Protein 3ASW (pdb70)

Structure (mmCIF, N/CA/C/O backbone):
data_3ASW
#
_entry.id   3ASW
#
_cell.length_a   85.598
_cell.length_b   85.598
_cell.length_c   84.795
_cell.angle_alpha   90.000
_cell.angle_beta   90.000
_cell.angle_gamma   90.000
#
_symmetry.space_group_name_H-M   'P 43'
#
loop_
_entity.id
_entity.type
_entity.pdbx_description
1 polymer 'Clumping factor B'
2 polymer 'Tail region derived peptide'
3 water water
#
loop_
_atom_site.group_PDB
_atom_site.id
_atom_site.type_symbol
_atom_site.label_atom_id
_atom_site.label_alt_id
_atom_site.label_comp_id
_atom_site.label_asym_id
_atom_site.label_entity_id
_atom_site.label_seq_id
_atom_site.pdbx_PDB_ins_code
_atom_site.Cartn_x
_atom_site.Cartn_y
_atom_site.Cartn_z
_atom_site.occupancy
_atom_site.B_iso_or_equiv
_atom_site.auth_seq_id
_atom_site.auth_comp_id
_atom_site.auth_asym_id
_atom_site.auth_atom_id
_atom_site.pdbx_PDB_model_num
ATOM 1 N N . GLY A 1 9 ? 41.059 -8.999 -6.884 1.00 51.65 212 GLY A N 1
ATOM 2 C CA . GLY A 1 9 ? 42.248 -8.275 -6.336 1.00 53.21 212 GLY A CA 1
ATOM 3 C C . GLY A 1 9 ? 42.046 -7.660 -4.949 1.00 53.22 212 GLY A C 1
ATOM 4 O O . GLY A 1 9 ? 40.968 -7.786 -4.372 1.00 54.22 212 GLY A O 1
ATOM 5 N N . THR A 1 10 ? 43.092 -7.015 -4.416 1.00 52.46 213 THR A N 1
ATOM 6 C CA . THR A 1 10 ? 43.079 -6.420 -3.069 1.00 50.96 213 THR A CA 1
ATOM 7 C C . THR A 1 10 ? 42.904 -4.882 -3.166 1.00 48.51 213 THR A C 1
ATOM 8 O O . THR A 1 10 ? 43.311 -4.241 -4.149 1.00 48.01 213 THR A O 1
ATOM 10 N N . ASN A 1 11 ? 42.296 -4.306 -2.137 1.00 47.15 214 ASN A N 1
ATOM 11 C CA . ASN A 1 11 ? 42.222 -2.860 -1.969 1.00 44.99 214 ASN A CA 1
ATOM 12 C C . ASN A 1 11 ? 43.620 -2.307 -1.664 1.00 44.01 214 ASN A C 1
ATOM 13 O O . ASN A 1 11 ? 44.200 -2.654 -0.662 1.00 43.86 214 ASN A O 1
ATOM 18 N N . VAL A 1 12 ? 44.142 -1.446 -2.533 1.00 42.19 215 VAL A N 1
ATOM 19 C CA . VAL A 1 12 ? 45.463 -0.945 -2.382 1.00 40.51 215 VAL A CA 1
ATOM 20 C C . VAL A 1 12 ? 45.503 0.547 -2.116 1.00 42.88 215 VAL A C 1
ATOM 21 O O . VAL A 1 12 ? 46.366 1.224 -2.632 1.00 42.90 215 VAL A O 1
ATOM 25 N N . ASN A 1 13 ? 44.600 1.054 -1.266 1.00 44.76 216 ASN A N 1
ATOM 26 C CA . ASN A 1 13 ? 44.591 2.470 -0.906 1.00 45.95 216 ASN A CA 1
ATOM 27 C C . ASN A 1 13 ? 45.864 2.977 -0.197 1.00 49.96 216 ASN A C 1
ATOM 28 O O . ASN A 1 13 ? 46.317 4.146 -0.380 1.00 49.52 216 ASN A O 1
ATOM 33 N N . ASP A 1 14 ? 46.449 2.100 0.624 1.00 54.07 217 ASP A N 1
ATOM 34 C CA . ASP A 1 14 ? 47.705 2.426 1.318 1.00 56.71 217 ASP A CA 1
ATOM 35 C C . ASP A 1 14 ? 48.890 2.496 0.322 1.00 55.79 217 ASP A C 1
ATOM 36 O O . ASP A 1 14 ? 49.940 2.996 0.667 1.00 57.77 217 ASP A O 1
ATOM 41 N N . LYS A 1 15 ? 48.722 2.003 -0.906 1.00 53.93 218 LYS A N 1
ATOM 42 C CA . LYS A 1 15 ? 49.799 2.044 -1.895 1.00 50.23 218 LYS A CA 1
ATOM 43 C C . LYS A 1 15 ? 49.617 3.099 -2.941 1.00 47.92 218 LYS A C 1
ATOM 44 O O . LYS A 1 15 ? 50.341 3.122 -3.915 1.00 49.09 218 LYS A O 1
ATOM 50 N N . VAL A 1 16 ? 48.630 3.965 -2.762 1.00 44.32 219 VAL A N 1
ATOM 51 C CA . VAL A 1 16 ? 48.315 4.961 -3.754 1.00 39.42 219 VAL A CA 1
ATOM 52 C C . VAL A 1 16 ? 48.228 6.322 -3.078 1.00 40.50 219 VAL A C 1
ATOM 53 O O . VAL A 1 16 ? 47.620 6.472 -2.013 1.00 40.41 219 VAL A O 1
ATOM 57 N N . THR A 1 17 ? 48.800 7.323 -3.730 1.00 41.00 220 THR A N 1
ATOM 58 C CA . THR A 1 17 ? 48.838 8.654 -3.172 1.00 42.25 220 THR A CA 1
ATOM 59 C C . THR A 1 17 ? 48.395 9.688 -4.182 1.00 42.97 220 THR A C 1
ATOM 60 O O . THR A 1 17 ? 48.932 9.766 -5.302 1.00 43.45 220 THR A O 1
ATOM 64 N N . ALA A 1 18 ? 47.433 10.502 -3.754 1.00 42.18 221 ALA A N 1
ATOM 65 C CA . ALA A 1 18 ? 46.863 11.506 -4.614 1.00 42.72 221 ALA A CA 1
ATOM 66 C C . ALA A 1 18 ? 47.471 12.864 -4.262 1.00 42.56 221 ALA A C 1
ATOM 67 O O . ALA A 1 18 ? 47.747 13.133 -3.092 1.00 43.69 221 ALA A O 1
ATOM 69 N N . SER A 1 19 ? 47.677 13.703 -5.280 1.00 41.50 222 SER A N 1
ATOM 70 C CA . SER A 1 19 ? 48.294 15.015 -5.108 1.00 41.62 222 SER A CA 1
ATOM 71 C C . SER A 1 19 ? 47.807 15.983 -6.180 1.00 41.22 222 SER A C 1
ATOM 72 O O . SER A 1 19 ? 47.108 15.580 -7.083 1.00 42.11 222 SER A O 1
ATOM 75 N N . ASN A 1 20 ? 48.250 17.231 -6.116 1.00 43.07 223 ASN A N 1
ATOM 76 C CA . ASN A 1 20 ? 47.728 18.316 -6.947 1.00 45.26 223 ASN A CA 1
ATOM 77 C C . ASN A 1 20 ? 46.166 18.246 -7.027 1.00 45.90 223 ASN A C 1
ATOM 78 O O . ASN A 1 20 ? 45.572 18.332 -8.115 1.00 45.44 223 ASN A O 1
ATOM 80 N N . PHE A 1 21 ? 45.520 18.105 -5.860 1.00 44.59 224 PHE A N 1
ATOM 81 C CA . PHE A 1 21 ? 44.069 18.047 -5.801 1.00 45.76 224 PHE A CA 1
ATOM 82 C C . PHE A 1 21 ? 43.429 19.417 -6.058 1.00 47.08 224 PHE A C 1
ATOM 83 O O . PHE A 1 21 ? 43.742 20.366 -5.360 1.00 48.74 224 PHE A O 1
ATOM 91 N N . LYS A 1 22 ? 42.515 19.522 -7.026 1.00 46.71 225 LYS A N 1
ATOM 92 C CA . LYS A 1 22 ? 41.910 20.816 -7.372 1.00 46.66 225 LYS A CA 1
ATOM 93 C C . LYS A 1 22 ? 40.362 20.732 -7.590 1.00 46.87 225 LYS A C 1
ATOM 94 O O . LYS A 1 22 ? 39.840 19.796 -8.191 1.00 45.79 225 LYS A O 1
ATOM 96 N N . LEU A 1 23 ? 39.626 21.675 -7.013 1.00 48.31 226 LEU A N 1
ATOM 97 C CA . LEU A 1 23 ? 38.196 21.825 -7.281 1.00 49.20 226 LEU A CA 1
ATOM 98 C C . LEU A 1 23 ? 37.987 23.021 -8.202 1.00 49.52 226 LEU A C 1
ATOM 99 O O . LEU A 1 23 ? 38.242 24.140 -7.808 1.00 49.46 226 LEU A O 1
ATOM 104 N N . GLU A 1 24 ? 37.512 22.790 -9.420 1.00 51.78 227 GLU A N 1
ATOM 105 C CA . GLU A 1 24 ? 37.232 23.883 -10.326 1.00 54.24 227 GLU A CA 1
ATOM 106 C C . GLU A 1 24 ? 36.536 25.074 -9.637 1.00 54.24 227 GLU A C 1
ATOM 107 O O . GLU A 1 24 ? 37.080 26.186 -9.660 1.00 55.35 227 GLU A O 1
ATOM 113 N N . LYS A 1 25 ? 35.359 24.878 -9.032 1.00 51.25 228 LYS A N 1
ATOM 114 C CA . LYS A 1 25 ? 34.690 26.005 -8.385 1.00 47.95 228 LYS A CA 1
ATOM 115 C C . LYS A 1 25 ? 34.009 25.636 -7.088 1.00 47.04 228 LYS A C 1
ATOM 116 O O . LYS A 1 25 ? 33.514 24.517 -6.949 1.00 47.46 228 LYS A O 1
ATOM 122 N N . THR A 1 26 ? 33.990 26.567 -6.133 1.00 45.09 229 THR A N 1
ATOM 123 C CA . THR A 1 26 ? 33.503 26.246 -4.800 1.00 43.21 229 THR A CA 1
ATOM 124 C C . THR A 1 26 ? 32.052 26.758 -4.557 1.00 42.27 229 THR A C 1
ATOM 125 O O . THR A 1 26 ? 31.396 26.390 -3.579 1.00 42.15 229 THR A O 1
ATOM 127 N N . THR A 1 27 ? 31.529 27.567 -5.478 1.00 42.70 230 THR A N 1
ATOM 128 C CA . THR A 1 27 ? 30.171 28.143 -5.357 1.00 44.00 230 THR A CA 1
ATOM 129 C C . THR A 1 27 ? 29.386 28.051 -6.671 1.00 43.68 230 THR A C 1
ATOM 130 O O . THR A 1 27 ? 29.920 28.406 -7.728 1.00 44.01 230 THR A O 1
ATOM 134 N N . PHE A 1 28 ? 28.132 27.574 -6.620 1.00 42.54 231 PHE A N 1
ATOM 135 C CA . PHE A 1 28 ? 27.304 27.436 -7.859 1.00 39.86 231 PHE A CA 1
ATOM 136 C C . PHE A 1 28 ? 25.814 27.207 -7.593 1.00 37.95 231 PHE A C 1
ATOM 137 O O . PHE A 1 28 ? 25.411 26.921 -6.474 1.00 37.91 231 PHE A O 1
ATOM 145 N N . ASP A 1 29 ? 25.006 27.348 -8.635 1.00 36.13 232 ASP A N 1
ATOM 146 C CA . ASP A 1 29 ? 23.564 27.223 -8.542 1.00 33.06 232 ASP A CA 1
ATOM 147 C C . ASP A 1 29 ? 23.195 25.914 -9.202 1.00 31.00 232 ASP A C 1
ATOM 148 O O . ASP A 1 29 ? 23.126 25.819 -10.417 1.00 30.31 232 ASP A O 1
ATOM 153 N N . PRO A 1 30 ? 22.947 24.880 -8.417 1.00 30.96 233 PRO A N 1
ATOM 154 C CA . PRO A 1 30 ? 22.575 23.607 -9.060 1.00 31.28 233 PRO A CA 1
ATOM 155 C C . PRO A 1 30 ? 21.205 23.629 -9.760 1.00 32.29 233 PRO A C 1
ATOM 156 O O . PRO A 1 30 ? 20.920 22.740 -10.560 1.00 34.28 233 PRO A O 1
ATOM 160 N N . ASN A 1 31 ? 20.371 24.624 -9.492 1.00 30.56 234 ASN A N 1
ATOM 161 C CA . ASN A 1 31 ? 19.166 24.773 -10.260 1.00 31.66 234 ASN A CA 1
ATOM 162 C C . ASN A 1 31 ? 19.373 25.542 -11.583 1.00 34.06 234 ASN A C 1
ATOM 163 O O . ASN A 1 31 ? 18.408 25.789 -12.328 1.00 34.54 234 ASN A O 1
ATOM 168 N N . GLN A 1 32 ? 20.620 25.903 -11.896 1.00 35.63 235 GLN A N 1
ATOM 169 C CA . GLN A 1 32 ? 20.932 26.521 -13.207 1.00 37.27 235 GLN A CA 1
ATOM 170 C C . GLN A 1 32 ? 22.074 25.752 -13.883 1.00 37.79 235 GLN A C 1
ATOM 171 O O . GLN A 1 32 ? 22.913 26.322 -14.590 1.00 40.06 235 GLN A O 1
ATOM 177 N N . SER A 1 33 ? 22.084 24.447 -13.653 1.00 37.26 236 SER A N 1
ATOM 178 C CA . SER A 1 33 ? 23.108 23.534 -14.157 1.00 36.83 236 SER A CA 1
ATOM 179 C C . SER A 1 33 ? 24.461 23.849 -13.613 1.00 35.44 236 SER A C 1
ATOM 180 O O . SER A 1 33 ? 25.432 23.531 -14.236 1.00 38.73 236 SER A O 1
ATOM 183 N N . GLY A 1 34 ? 24.541 24.480 -12.457 1.00 36.53 237 GLY A N 1
ATOM 184 C CA . GLY A 1 34 ? 25.850 24.648 -11.797 1.00 35.87 237 GLY A CA 1
ATOM 185 C C . GLY A 1 34 ? 26.447 23.324 -11.342 1.00 36.19 237 GLY A C 1
ATOM 186 O O . GLY A 1 34 ? 25.803 22.527 -10.670 1.00 38.39 237 GLY A O 1
ATOM 187 N N . ASN A 1 35 ? 27.697 23.084 -11.682 1.00 37.03 238 ASN A N 1
ATOM 188 C CA . ASN A 1 35 ? 28.405 21.958 -11.106 1.00 39.68 238 ASN A CA 1
ATOM 189 C C . ASN A 1 35 ? 29.869 22.323 -10.942 1.00 39.55 238 ASN A C 1
ATOM 190 O O . ASN A 1 35 ? 30.267 23.428 -11.270 1.00 39.58 238 ASN A O 1
ATOM 195 N N . THR A 1 36 ? 30.670 21.380 -10.466 1.00 39.40 239 THR A N 1
ATOM 196 C CA . THR A 1 36 ? 32.089 21.615 -10.282 1.00 38.49 239 THR A CA 1
ATOM 197 C C . THR A 1 36 ? 32.854 20.397 -10.801 1.00 38.87 239 THR A C 1
ATOM 198 O O . THR A 1 36 ? 32.248 19.552 -11.455 1.00 40.43 239 THR A O 1
ATOM 202 N N . PHE A 1 37 ? 34.164 20.305 -10.554 1.00 38.02 240 PHE A N 1
ATOM 203 C CA . PHE A 1 37 ? 34.984 19.187 -11.034 1.00 37.52 240 PHE A CA 1
ATOM 204 C C . PHE A 1 37 ? 36.028 18.923 -10.002 1.00 37.23 240 PHE A C 1
ATOM 205 O O . PHE A 1 37 ? 36.373 19.840 -9.249 1.00 38.73 240 PHE A O 1
ATOM 213 N N . MET A 1 38 ? 36.554 17.705 -9.951 1.00 33.39 241 MET A N 1
ATOM 214 C CA . MET A 1 38 ? 37.722 17.457 -9.139 1.00 35.04 241 MET A CA 1
ATOM 215 C C . MET A 1 38 ? 38.779 16.847 -10.031 1.00 35.90 241 MET A C 1
ATOM 216 O O . MET A 1 38 ? 38.468 16.035 -10.886 1.00 36.50 241 MET A O 1
ATOM 221 N N . ALA A 1 39 ? 40.032 17.254 -9.840 1.00 37.52 242 ALA A N 1
ATOM 222 C CA . ALA A 1 39 ? 41.159 16.739 -10.631 1.00 36.88 242 ALA A CA 1
ATOM 223 C C . ALA A 1 39 ? 42.236 16.401 -9.632 1.00 35.99 242 ALA A C 1
ATOM 224 O O . ALA A 1 39 ? 42.349 17.075 -8.607 1.00 35.65 242 ALA A O 1
ATOM 226 N N . ALA A 1 40 ? 42.958 15.311 -9.875 1.00 34.77 243 ALA A N 1
ATOM 227 C CA . ALA A 1 40 ? 44.119 14.989 -9.038 1.00 36.14 243 ALA A CA 1
ATOM 228 C C . ALA A 1 40 ? 45.101 14.107 -9.805 1.00 36.56 243 ALA A C 1
ATOM 229 O O . ALA A 1 40 ? 44.761 13.575 -10.862 1.00 39.64 243 ALA A O 1
ATOM 231 N N . ASN A 1 41 ? 46.330 14.015 -9.321 1.00 36.85 244 ASN A N 1
ATOM 232 C CA . ASN A 1 41 ? 47.273 13.050 -9.856 1.00 38.40 244 ASN A CA 1
ATOM 233 C C . ASN A 1 41 ? 47.366 11.970 -8.793 1.00 38.61 244 ASN A C 1
ATOM 234 O O . ASN A 1 41 ? 47.091 12.257 -7.603 1.00 39.29 244 ASN A O 1
ATOM 239 N N . PHE A 1 42 ? 47.724 10.752 -9.193 1.00 33.97 245 PHE A N 1
ATOM 240 C CA . PHE A 1 42 ? 48.049 9.742 -8.223 1.00 35.47 245 PHE A CA 1
ATOM 241 C C . PHE A 1 42 ? 49.314 8.982 -8.640 1.00 37.70 245 PHE A C 1
ATOM 242 O O . PHE A 1 42 ? 49.623 8.890 -9.821 1.00 38.72 245 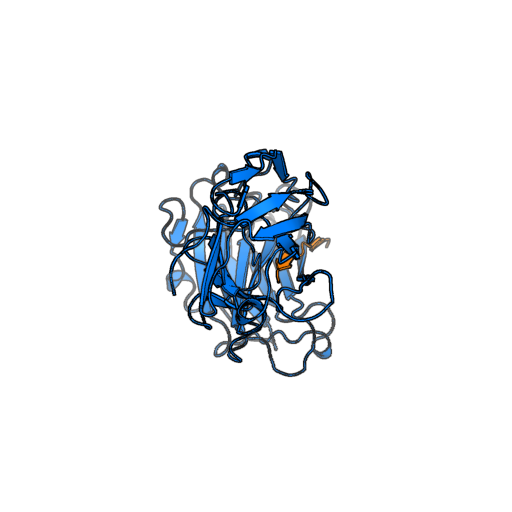PHE A O 1
ATOM 250 N N . THR A 1 43 ? 50.031 8.423 -7.675 1.00 40.11 246 THR A N 1
ATOM 251 C CA . THR A 1 43 ? 51.159 7.577 -7.990 1.00 45.21 246 THR A CA 1
ATOM 252 C C . THR A 1 43 ? 51.046 6.334 -7.118 1.00 45.75 246 THR A C 1
ATOM 253 O O . THR A 1 43 ? 50.618 6.426 -5.980 1.00 44.38 246 THR A O 1
ATOM 257 N N . VAL A 1 44 ? 51.407 5.185 -7.680 1.00 48.61 247 VAL A N 1
ATOM 258 C CA . VAL A 1 44 ? 51.474 3.928 -6.950 1.00 52.21 247 VAL A CA 1
ATOM 259 C C . VAL A 1 44 ? 52.857 3.824 -6.310 1.00 54.42 247 VAL A C 1
ATOM 260 O O . VAL A 1 44 ? 53.871 3.755 -7.014 1.00 54.52 247 VAL A O 1
ATOM 264 N N . THR A 1 45 ? 52.880 3.866 -4.979 1.00 57.72 248 THR A N 1
ATOM 265 C CA . THR A 1 45 ? 54.098 3.835 -4.192 1.00 61.06 248 THR A CA 1
ATOM 266 C C . THR A 1 45 ? 54.764 2.461 -4.338 1.00 64.99 248 THR A C 1
ATOM 267 O O . THR A 1 45 ? 55.984 2.366 -4.572 1.00 65.47 248 THR A O 1
ATOM 271 N N . ASP A 1 46 ? 53.961 1.405 -4.185 1.00 67.45 249 A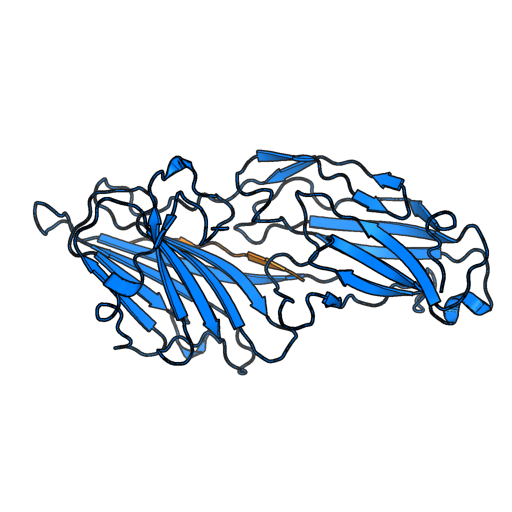SP A N 1
ATOM 272 C CA . ASP A 1 46 ? 54.465 0.045 -4.286 1.00 70.71 249 ASP A CA 1
ATOM 273 C C . ASP A 1 46 ? 54.073 -0.590 -5.602 1.00 71.15 249 ASP A C 1
ATOM 274 O O . ASP A 1 46 ? 53.432 0.064 -6.428 1.00 73.73 249 ASP A O 1
ATOM 279 N N . LYS A 1 47 ? 54.478 -1.844 -5.820 1.00 69.21 250 LYS A N 1
ATOM 280 C CA . LYS A 1 47 ? 54.001 -2.578 -6.977 1.00 65.00 250 LYS A CA 1
ATOM 281 C C . LYS A 1 47 ? 52.636 -3.158 -6.597 1.00 62.16 250 LYS A C 1
ATOM 282 O O . LYS A 1 47 ? 52.392 -3.552 -5.430 1.00 61.98 250 LYS A O 1
ATOM 284 N N . VAL A 1 48 ? 51.729 -3.145 -7.568 1.00 55.99 251 VAL A N 1
ATOM 285 C CA . VAL A 1 48 ? 50.395 -3.681 -7.355 1.00 50.50 251 VAL A CA 1
ATOM 286 C C . VAL A 1 48 ? 50.079 -4.575 -8.542 1.00 50.20 251 VAL A C 1
ATOM 287 O O . VAL A 1 48 ? 50.790 -4.549 -9.556 1.00 50.82 251 VAL A O 1
ATOM 291 N N . LYS A 1 49 ? 49.042 -5.389 -8.432 1.00 47.42 252 LYS A N 1
ATOM 292 C CA . LYS A 1 49 ? 48.701 -6.250 -9.561 1.00 46.92 252 LYS A CA 1
ATOM 293 C C . LYS A 1 49 ? 47.415 -5.816 -10.274 1.00 44.95 252 LYS A C 1
ATOM 294 O O . LYS A 1 49 ? 46.662 -4.974 -9.800 1.00 43.74 252 LYS A O 1
ATOM 296 N N . SER A 1 50 ? 47.215 -6.370 -11.456 1.00 44.00 253 SER A N 1
ATOM 297 C CA . SER A 1 50 ? 46.008 -6.204 -12.213 1.00 42.70 253 SER A CA 1
ATOM 298 C C . SER A 1 50 ? 44.860 -6.723 -11.368 1.00 42.71 253 SER A C 1
ATOM 299 O O . SER A 1 50 ? 44.956 -7.801 -10.778 1.00 43.40 253 SER A O 1
ATOM 302 N N . GLY A 1 51 ? 43.777 -5.969 -11.292 1.00 41.00 254 GLY A N 1
ATOM 303 C CA . GLY A 1 51 ? 42.674 -6.371 -10.463 1.00 39.34 254 GLY A CA 1
ATOM 304 C C . GLY A 1 51 ? 42.655 -5.653 -9.126 1.00 40.33 254 GLY A C 1
ATOM 305 O O . GLY A 1 51 ? 41.588 -5.542 -8.494 1.00 39.44 254 GLY A O 1
ATOM 306 N N . ASP A 1 52 ? 43.813 -5.189 -8.659 1.00 37.67 255 ASP A N 1
ATOM 307 C CA . ASP A 1 52 ? 43.843 -4.432 -7.428 1.00 39.75 255 ASP A CA 1
ATOM 308 C C . ASP A 1 52 ? 43.114 -3.094 -7.672 1.00 40.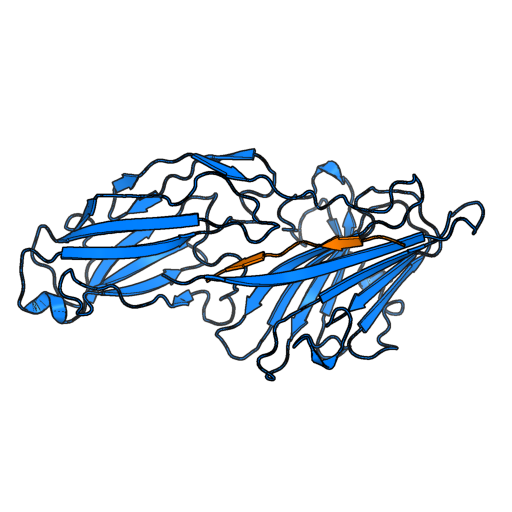89 255 ASP A C 1
ATOM 309 O O . ASP A 1 52 ? 42.935 -2.695 -8.832 1.00 41.50 255 ASP A O 1
ATOM 314 N N . TYR A 1 53 ? 42.730 -2.376 -6.617 1.00 39.95 256 TYR A N 1
ATOM 315 C CA . TYR A 1 53 ? 41.908 -1.195 -6.827 1.00 39.77 256 TYR A CA 1
ATOM 316 C C . TYR A 1 53 ? 42.046 -0.204 -5.694 1.00 38.86 256 TYR A C 1
ATOM 317 O O . TYR A 1 53 ? 42.397 -0.581 -4.584 1.00 39.72 256 TYR A O 1
ATOM 326 N N . PHE A 1 54 ? 41.790 1.067 -5.985 1.00 36.58 257 PHE A N 1
ATOM 327 C CA . PHE A 1 54 ? 41.717 2.096 -4.962 1.00 35.08 257 PHE A CA 1
ATOM 328 C C . PHE A 1 54 ? 40.412 2.895 -5.141 1.00 34.65 257 PHE A C 1
ATOM 329 O O . PHE A 1 54 ? 39.751 2.789 -6.183 1.00 36.86 257 PHE A O 1
ATOM 337 N N . THR A 1 55 ? 40.052 3.721 -4.167 1.00 33.82 258 THR A N 1
ATOM 338 C CA . THR A 1 55 ? 38.743 4.335 -4.166 1.00 30.90 258 THR A CA 1
ATOM 339 C C . THR A 1 55 ? 38.775 5.798 -3.866 1.00 33.40 258 THR A C 1
ATOM 340 O O . THR A 1 55 ? 39.775 6.333 -3.399 1.00 33.44 258 THR A O 1
ATOM 344 N N . ALA A 1 56 ? 37.650 6.451 -4.145 1.00 34.62 259 ALA A N 1
ATOM 345 C CA . ALA A 1 56 ? 37.444 7.815 -3.735 1.00 33.93 259 ALA A CA 1
ATOM 346 C C . ALA A 1 56 ? 36.007 7.876 -3.208 1.00 35.64 259 ALA A C 1
ATOM 347 O O . ALA A 1 56 ? 35.084 7.349 -3.846 1.00 38.99 259 ALA A O 1
ATOM 349 N N . LYS A 1 57 ? 35.826 8.529 -2.066 1.00 35.02 260 LYS A N 1
ATOM 350 C CA . LYS A 1 57 ? 34.533 8.710 -1.417 1.00 34.63 260 LYS A CA 1
ATOM 351 C C . LYS A 1 57 ? 34.058 10.179 -1.377 1.00 33.03 260 LYS A C 1
ATOM 352 O O . LYS A 1 57 ? 34.725 11.037 -0.788 1.00 31.72 260 LYS A O 1
ATOM 358 N N . LEU A 1 58 ? 32.903 10.468 -1.979 1.00 31.91 261 LEU A N 1
ATOM 359 C CA . LEU A 1 58 ? 32.330 11.825 -1.918 1.00 30.39 261 LEU A CA 1
ATOM 360 C C . LEU A 1 58 ? 31.650 12.054 -0.571 1.00 30.52 261 LEU A C 1
ATOM 361 O O . LEU A 1 58 ? 31.215 11.093 0.077 1.00 31.57 261 LEU A O 1
ATOM 366 N N . PRO A 1 59 ? 31.582 13.300 -0.105 1.00 31.11 262 PRO A N 1
ATOM 367 C CA . PRO A 1 59 ? 30.858 13.528 1.140 1.00 31.94 262 PRO A CA 1
ATOM 368 C C . PRO A 1 59 ? 29.369 13.705 0.899 1.00 34.70 262 PRO A C 1
ATOM 369 O O . PRO A 1 59 ? 28.892 13.775 -0.251 1.00 34.67 262 PRO A O 1
ATOM 373 N N . ASP A 1 60 ? 28.643 13.851 1.993 1.00 38.03 263 ASP A N 1
ATOM 374 C CA . ASP A 1 60 ? 27.188 13.990 1.966 1.00 39.08 263 ASP A CA 1
ATOM 375 C C . ASP A 1 60 ? 26.665 15.048 1.003 1.00 37.02 263 ASP A C 1
ATOM 376 O O . ASP A 1 60 ? 25.662 14.840 0.332 1.00 34.04 263 ASP A O 1
ATOM 381 N N . SER A 1 61 ? 27.371 16.160 0.932 1.00 34.12 264 SER A N 1
ATOM 382 C CA . SER A 1 61 ? 26.954 17.241 0.091 1.00 33.94 264 SER A CA 1
ATOM 383 C C . SER A 1 61 ? 27.117 17.017 -1.417 1.00 32.82 264 SER A C 1
ATOM 384 O O . SER A 1 61 ? 26.572 17.800 -2.177 1.00 34.22 264 SER A O 1
ATOM 387 N N . LEU A 1 62 ? 27.837 15.982 -1.859 1.00 30.61 265 LEU A N 1
ATOM 388 C CA . LEU A 1 62 ? 28.142 15.818 -3.309 1.00 30.32 265 LEU A CA 1
ATOM 389 C C . LEU A 1 62 ? 27.729 14.479 -3.945 1.00 30.98 265 LEU A C 1
ATOM 390 O O . LEU A 1 62 ? 27.652 13.461 -3.255 1.00 32.31 265 LEU A O 1
ATOM 395 N N . THR A 1 63 ? 27.512 14.465 -5.264 1.00 29.96 266 THR A N 1
ATOM 396 C CA . THR A 1 63 ? 27.298 13.219 -5.995 1.00 29.39 266 THR A CA 1
ATOM 397 C C . THR A 1 63 ? 28.136 13.238 -7.272 1.00 31.11 266 THR A C 1
ATOM 398 O O . THR A 1 63 ? 28.393 14.306 -7.854 1.00 31.10 266 THR A O 1
ATOM 402 N N . GLY A 1 64 ? 28.543 12.068 -7.748 1.00 31.12 267 GLY A N 1
ATOM 403 C CA . GLY A 1 64 ? 29.248 12.002 -9.037 1.00 28.21 267 GLY A CA 1
ATOM 404 C C . GLY A 1 64 ? 28.351 11.878 -10.264 1.00 28.34 267 GLY A C 1
ATOM 405 O O . GLY A 1 64 ? 28.841 11.859 -11.400 1.00 27.95 267 GLY A O 1
ATOM 406 N N . ASN A 1 65 ? 27.036 11.785 -10.048 1.00 27.75 268 ASN A N 1
ATOM 407 C CA . ASN A 1 65 ? 26.082 11.601 -11.141 1.00 25.99 268 ASN A CA 1
ATOM 408 C C . ASN A 1 65 ? 25.085 12.743 -11.346 1.00 26.32 268 ASN A C 1
ATOM 409 O O . ASN A 1 65 ? 24.553 12.921 -12.444 1.00 27.38 268 ASN A O 1
ATOM 414 N N . GLY A 1 66 ? 24.833 13.532 -10.302 1.00 27.37 269 GLY A N 1
ATOM 415 C CA . GLY A 1 66 ? 23.893 14.638 -10.431 1.00 27.01 269 GLY A CA 1
ATOM 416 C C . GLY A 1 66 ? 22.515 14.144 -10.857 1.00 28.38 269 GLY A C 1
ATOM 417 O O . GLY A 1 66 ? 21.954 13.179 -10.265 1.00 27.15 269 GLY A O 1
ATOM 418 N N . ASP A 1 67 ? 21.977 14.771 -11.901 1.00 25.80 270 ASP A N 1
ATOM 419 C CA . ASP A 1 67 ? 20.625 14.476 -12.333 1.00 25.93 270 ASP A CA 1
ATOM 420 C C . ASP A 1 67 ? 20.542 13.357 -13.381 1.00 26.62 270 ASP A C 1
ATOM 421 O O . ASP A 1 67 ? 19.568 13.245 -14.128 1.00 28.39 270 ASP A O 1
ATOM 426 N N . VAL A 1 68 ? 21.588 12.555 -13.477 1.00 26.16 271 VAL A N 1
ATOM 427 C CA . VAL A 1 68 ? 21.560 11.409 -14.337 1.00 24.08 271 VAL A CA 1
ATOM 428 C C . VAL A 1 68 ? 21.381 10.259 -13.385 1.00 25.65 271 VAL A C 1
ATOM 429 O O . VAL A 1 68 ? 22.092 10.144 -12.359 1.00 23.54 271 VAL A O 1
ATOM 433 N N . ASP A 1 69 ? 20.410 9.420 -13.726 1.00 27.26 272 ASP A N 1
ATOM 434 C CA . ASP A 1 69 ? 19.937 8.377 -12.858 1.00 28.19 272 ASP A CA 1
ATOM 435 C C . ASP A 1 69 ? 20.415 7.020 -13.355 1.00 28.29 272 ASP A C 1
ATOM 436 O O . ASP A 1 69 ? 20.206 6.641 -14.524 1.00 29.02 272 ASP A O 1
ATOM 441 N N . TYR A 1 70 ? 20.998 6.270 -12.437 1.00 26.51 273 TYR A N 1
ATOM 442 C CA . TYR A 1 70 ? 21.553 4.985 -12.782 1.00 29.81 273 TYR A CA 1
ATOM 443 C C . TYR A 1 70 ? 20.836 3.839 -12.092 1.00 30.06 273 TYR A C 1
ATOM 444 O O . TYR A 1 70 ? 21.316 2.707 -12.079 1.00 31.21 273 TYR A O 1
ATOM 453 N N . SER A 1 71 ? 19.669 4.124 -11.562 1.00 29.29 274 SER A N 1
ATOM 454 C CA . SER A 1 71 ? 18.930 3.117 -10.853 1.00 31.14 274 SER A CA 1
ATOM 455 C C . SER A 1 71 ? 18.517 1.931 -11.787 1.00 32.23 274 SER A C 1
ATOM 456 O O . SER A 1 71 ? 18.344 0.816 -11.330 1.00 33.91 274 SER A O 1
ATOM 459 N N . ASN A 1 72 ? 18.411 2.163 -13.094 1.00 34.49 275 ASN A N 1
ATOM 460 C CA . ASN A 1 72 ? 18.154 1.075 -14.040 1.00 33.75 275 ASN A CA 1
ATOM 461 C C . ASN A 1 72 ? 19.429 0.408 -14.550 1.00 35.18 275 ASN A C 1
ATOM 462 O O . ASN A 1 72 ? 19.354 -0.431 -15.456 1.00 34.06 275 ASN A O 1
ATOM 467 N N . SER A 1 73 ? 20.593 0.816 -14.049 1.00 35.72 276 SER A N 1
ATOM 468 C CA . SER A 1 73 ? 21.895 0.206 -14.439 1.00 37.54 276 SER A CA 1
ATOM 469 C C . SER A 1 73 ? 22.607 -0.355 -13.194 1.00 39.30 276 SER A C 1
ATOM 470 O O . SER A 1 73 ? 23.811 -0.194 -12.987 1.00 40.73 276 SER A O 1
ATOM 473 N N . ASN A 1 74 ? 21.829 -0.984 -12.342 1.00 41.17 277 ASN A N 1
ATOM 474 C CA . ASN A 1 74 ? 22.334 -1.540 -11.124 1.00 43.94 277 ASN A CA 1
ATOM 475 C C . ASN A 1 74 ? 22.925 -0.530 -10.190 1.00 45.14 277 ASN A C 1
ATOM 476 O O . ASN A 1 74 ? 23.887 -0.837 -9.468 1.00 45.73 277 ASN A O 1
ATOM 481 N N . ASN A 1 75 ? 22.359 0.681 -10.190 1.00 43.18 278 ASN A N 1
ATOM 482 C CA . ASN A 1 75 ? 22.849 1.745 -9.346 1.00 42.82 278 ASN A CA 1
ATOM 483 C C . ASN A 1 75 ? 24.341 2.018 -9.505 1.00 41.52 278 ASN A C 1
ATOM 484 O O . ASN A 1 75 ? 24.997 2.407 -8.555 1.00 41.12 278 ASN A O 1
ATOM 489 N N . THR A 1 76 ? 24.862 1.794 -10.697 1.00 39.70 279 THR A N 1
ATOM 490 C CA . THR A 1 76 ? 26.281 1.868 -10.916 1.00 40.53 279 THR A CA 1
ATOM 491 C C . THR A 1 76 ? 26.532 2.702 -12.124 1.00 40.63 279 THR A C 1
ATOM 492 O O . THR A 1 76 ? 26.064 2.364 -13.215 1.00 41.77 279 THR A O 1
ATOM 496 N N . MET A 1 77 ? 27.295 3.774 -11.923 1.00 40.01 280 MET A N 1
ATOM 497 C CA . MET A 1 77 ? 27.610 4.709 -12.972 1.00 40.23 280 MET A CA 1
ATOM 498 C C . MET A 1 77 ? 28.940 4.365 -13.614 1.00 39.62 280 MET A C 1
ATOM 499 O O . MET A 1 77 ? 29.986 4.468 -12.959 1.00 43.46 280 MET A O 1
ATOM 504 N N . PRO A 1 78 ? 28.925 3.996 -14.898 1.00 38.08 281 PRO A N 1
ATOM 505 C CA . PRO A 1 78 ? 30.189 3.786 -15.610 1.00 38.19 281 PRO A CA 1
ATOM 506 C C . PRO A 1 78 ? 30.976 5.113 -15.773 1.00 37.50 281 PRO A C 1
ATOM 507 O O . PRO A 1 78 ? 30.368 6.173 -15.908 1.00 35.56 281 PRO A O 1
ATOM 511 N N . ILE A 1 79 ? 32.304 5.044 -15.701 1.00 36.90 282 ILE A N 1
ATOM 512 C CA . ILE A 1 79 ? 33.162 6.224 -15.794 1.00 37.14 282 ILE A CA 1
ATOM 513 C C . ILE A 1 79 ? 34.197 5.986 -16.901 1.00 36.49 282 ILE A C 1
ATOM 514 O O . ILE A 1 79 ? 34.576 4.840 -17.173 1.00 37.88 282 ILE A O 1
ATOM 519 N N . ALA A 1 80 ? 34.628 7.053 -17.567 1.00 35.69 283 ALA A N 1
ATOM 520 C CA . ALA A 1 80 ? 35.676 6.944 -18.595 1.00 35.69 283 ALA A CA 1
ATOM 521 C C . ALA A 1 80 ? 37.012 6.489 -17.988 1.00 36.05 283 ALA A C 1
ATOM 522 O O . ALA A 1 80 ? 37.413 6.935 -16.890 1.00 32.75 283 ALA A O 1
ATOM 524 N N . ASP A 1 81 ? 37.676 5.608 -18.736 1.00 35.85 284 ASP A N 1
ATOM 525 C CA . ASP A 1 81 ? 38.920 4.979 -18.337 1.00 35.70 284 ASP A CA 1
ATOM 526 C C . ASP A 1 81 ? 39.916 5.982 -17.804 1.00 35.59 284 ASP A C 1
ATOM 527 O O . ASP A 1 81 ? 40.005 7.080 -18.324 1.00 35.64 284 ASP A O 1
ATOM 532 N N . ILE A 1 82 ? 40.654 5.602 -16.767 1.00 35.25 285 ILE A N 1
ATOM 533 C CA . ILE A 1 82 ? 41.678 6.442 -16.176 1.00 35.10 285 ILE A CA 1
ATOM 534 C C . ILE A 1 82 ? 42.988 6.180 -16.870 1.00 36.71 285 ILE A C 1
ATOM 535 O O . ILE A 1 82 ? 43.333 5.003 -17.092 1.00 39.42 285 ILE A O 1
ATOM 540 N N . LYS A 1 83 ? 43.742 7.248 -17.163 1.00 37.41 286 LYS A N 1
ATOM 541 C CA . LYS A 1 83 ? 44.946 7.163 -17.996 1.00 37.88 286 LYS A CA 1
ATOM 542 C C . LYS A 1 83 ? 46.244 7.369 -17.220 1.00 38.84 286 LYS A C 1
ATOM 543 O O . LYS A 1 83 ? 46.233 8.080 -16.214 1.00 38.47 286 LYS A O 1
ATOM 549 N N . SER A 1 84 ? 47.356 6.760 -17.688 1.00 37.57 287 SER A N 1
ATOM 550 C CA . SER A 1 84 ? 48.695 7.058 -17.179 1.00 36.87 287 SER A CA 1
ATOM 551 C C . SER A 1 84 ? 49.070 8.451 -17.621 1.00 38.74 287 SER A C 1
ATOM 552 O O . SER A 1 84 ? 48.362 9.144 -18.361 1.00 34.78 287 SER A O 1
ATOM 554 N N . THR A 1 85 ? 50.258 8.838 -17.191 1.00 42.80 288 THR A N 1
ATOM 555 C CA . THR A 1 85 ? 50.865 10.045 -17.715 1.00 44.53 288 THR A CA 1
ATOM 556 C C . THR A 1 85 ? 51.111 9.862 -19.198 1.00 43.61 288 THR A C 1
ATOM 557 O O . THR A 1 85 ? 51.079 10.848 -19.943 1.00 42.91 288 THR A O 1
ATOM 561 N N . ASN A 1 86 ? 51.300 8.599 -19.613 1.00 42.13 289 ASN A N 1
ATOM 562 C CA . ASN A 1 86 ? 51.717 8.293 -20.965 1.00 39.14 289 ASN A CA 1
ATOM 563 C C . ASN A 1 86 ? 50.553 8.132 -21.927 1.00 39.30 289 ASN A C 1
ATOM 564 O O . ASN A 1 86 ? 50.744 7.864 -23.138 1.00 40.01 289 ASN A O 1
ATOM 569 N N . GLY A 1 87 ? 49.333 8.263 -21.408 1.00 38.36 290 GLY A N 1
ATOM 570 C CA . GLY A 1 87 ? 48.163 8.207 -22.302 1.00 35.93 290 GLY A CA 1
ATOM 571 C C . GLY A 1 87 ? 47.435 6.863 -22.412 1.00 36.99 290 GLY A C 1
ATOM 572 O O . GLY A 1 87 ? 46.284 6.820 -22.894 1.00 39.67 290 GLY A O 1
ATOM 573 N N . ASP A 1 88 ? 48.069 5.774 -21.965 1.00 34.99 291 ASP A N 1
ATOM 574 C CA . ASP A 1 88 ? 47.438 4.469 -21.916 1.00 33.58 291 ASP A CA 1
ATOM 575 C C . ASP A 1 88 ? 46.566 4.341 -20.681 1.00 34.33 291 ASP A C 1
ATOM 576 O O . ASP A 1 88 ? 46.767 5.057 -19.690 1.00 34.72 291 ASP A O 1
ATOM 581 N N . VAL A 1 89 ? 45.615 3.413 -20.727 1.00 33.28 292 VAL A N 1
ATOM 582 C CA . VAL A 1 89 ? 44.686 3.212 -19.613 1.00 32.84 292 VAL A CA 1
ATOM 583 C C . VAL A 1 89 ? 45.401 2.497 -18.469 1.00 33.90 292 VAL A C 1
ATOM 584 O O . VAL A 1 89 ? 45.981 1.432 -18.698 1.00 32.96 292 VAL A O 1
ATOM 588 N N . VAL A 1 90 ? 45.364 3.079 -17.259 1.00 34.62 293 VAL A N 1
ATOM 589 C CA . VAL A 1 90 ? 45.842 2.399 -16.044 1.00 36.69 293 VAL A CA 1
ATOM 590 C C . VAL A 1 90 ? 44.748 1.676 -15.307 1.00 36.87 293 VAL A C 1
ATOM 591 O O . VAL A 1 90 ? 45.010 0.636 -14.713 1.00 39.44 293 VAL A O 1
ATOM 595 N N . ALA A 1 91 ? 43.551 2.266 -15.248 1.00 36.36 294 ALA A N 1
ATOM 596 C CA . ALA A 1 91 ? 42.453 1.685 -14.455 1.00 36.32 294 ALA A CA 1
ATOM 597 C C . ALA A 1 91 ? 41.109 1.895 -15.140 1.00 36.23 294 ALA A C 1
ATOM 598 O O . ALA A 1 91 ? 40.894 2.918 -15.817 1.00 36.72 294 ALA A O 1
ATOM 600 N N . LYS A 1 92 ? 40.216 0.930 -14.965 1.00 35.78 295 LYS A N 1
ATOM 601 C CA . LYS A 1 92 ? 38.808 1.100 -15.338 1.00 37.24 295 LYS A CA 1
ATOM 602 C C . LYS A 1 92 ? 38.045 1.569 -14.094 1.00 35.64 295 LYS A C 1
ATOM 603 O O . LYS A 1 92 ? 38.331 1.079 -13.008 1.00 35.68 295 LYS A O 1
ATOM 609 N N . ALA A 1 93 ? 37.147 2.544 -14.238 1.00 32.62 296 ALA A N 1
ATOM 610 C CA . ALA A 1 93 ? 36.458 3.118 -13.096 1.00 32.91 296 ALA A CA 1
ATOM 611 C C . ALA A 1 93 ? 34.934 2.927 -13.129 1.00 32.46 296 ALA A C 1
ATOM 612 O O . ALA A 1 93 ? 34.299 2.831 -14.183 1.00 34.00 296 ALA A O 1
ATOM 614 N N . THR A 1 94 ? 34.360 2.936 -11.943 1.00 33.08 297 THR A N 1
ATOM 615 C CA . THR A 1 94 ? 32.948 2.689 -11.694 1.00 32.19 297 THR A CA 1
ATOM 616 C C . THR A 1 94 ? 32.544 3.553 -10.512 1.00 33.24 297 THR A C 1
ATOM 617 O O . THR A 1 94 ? 33.306 3.698 -9.548 1.00 33.43 297 THR A O 1
ATOM 621 N N . TYR A 1 95 ? 31.365 4.150 -10.577 1.00 33.70 298 TYR A N 1
ATOM 622 C CA . TYR A 1 95 ? 30.849 4.898 -9.434 1.00 32.70 298 TYR A CA 1
ATOM 623 C C . TYR A 1 95 ? 29.596 4.225 -8.894 1.00 33.95 298 TYR A C 1
ATOM 624 O O . TYR A 1 95 ? 28.645 3.927 -9.646 1.00 34.56 298 TYR A O 1
ATOM 633 N N . ASP A 1 96 ? 29.601 3.982 -7.589 1.00 33.92 299 ASP A N 1
ATOM 634 C CA . ASP A 1 96 ? 28.458 3.406 -6.883 1.00 31.27 299 ASP A CA 1
ATOM 635 C C . ASP A 1 96 ? 27.516 4.488 -6.311 1.00 31.06 299 ASP A C 1
ATOM 636 O O . ASP A 1 96 ? 27.904 5.255 -5.415 1.00 30.42 299 ASP A O 1
ATOM 641 N N . ILE A 1 97 ? 26.279 4.529 -6.783 1.00 29.87 300 ILE A N 1
ATOM 642 C CA . ILE A 1 97 ? 25.379 5.573 -6.397 1.00 31.28 300 ILE A CA 1
ATOM 643 C C . ILE A 1 97 ? 25.037 5.532 -4.927 1.00 33.34 300 ILE A C 1
ATOM 644 O O . ILE A 1 97 ? 24.948 6.582 -4.276 1.00 34.08 300 ILE A O 1
ATOM 649 N N . LEU A 1 98 ? 24.882 4.329 -4.391 1.00 34.00 301 LEU A N 1
ATOM 650 C CA . LEU A 1 98 ? 24.457 4.168 -3.012 1.00 31.94 301 LEU A CA 1
ATOM 651 C C . LEU A 1 98 ? 25.552 4.609 -2.033 1.00 32.47 301 LEU A C 1
ATOM 652 O O . LEU A 1 98 ? 25.301 5.402 -1.118 1.00 28.86 301 LEU A O 1
ATOM 657 N N . THR A 1 99 ? 26.780 4.106 -2.227 1.00 33.19 302 THR A N 1
ATOM 658 C CA . THR A 1 99 ? 27.894 4.491 -1.332 1.00 34.00 302 THR A CA 1
ATOM 659 C C . THR A 1 99 ? 28.726 5.706 -1.773 1.00 33.92 302 THR A C 1
ATOM 660 O O . THR A 1 99 ? 29.710 6.053 -1.091 1.00 34.42 302 THR A O 1
ATOM 664 N N . LYS A 1 100 ? 28.365 6.322 -2.904 1.00 32.36 303 LYS A N 1
ATOM 665 C CA . LYS A 1 100 ? 29.095 7.477 -3.442 1.00 34.17 303 LYS A CA 1
ATOM 666 C C . LYS A 1 100 ? 30.634 7.290 -3.443 1.00 35.30 303 LYS A C 1
ATOM 667 O O . LYS A 1 100 ? 31.370 8.167 -2.965 1.00 35.99 303 LYS A O 1
ATOM 673 N N . THR A 1 101 ? 31.083 6.140 -3.944 1.00 35.22 304 THR A N 1
ATOM 674 C CA . THR A 1 101 ? 32.460 5.739 -3.946 1.00 33.00 304 THR A CA 1
ATOM 675 C C . THR A 1 101 ? 32.819 5.390 -5.399 1.00 34.97 304 THR A C 1
ATOM 676 O O . THR A 1 101 ? 32.063 4.638 -6.075 1.00 33.94 304 THR A O 1
ATOM 680 N N . TYR A 1 102 ? 33.953 5.943 -5.873 1.00 33.14 305 TYR A N 1
ATOM 681 C CA . TYR A 1 102 ? 34.58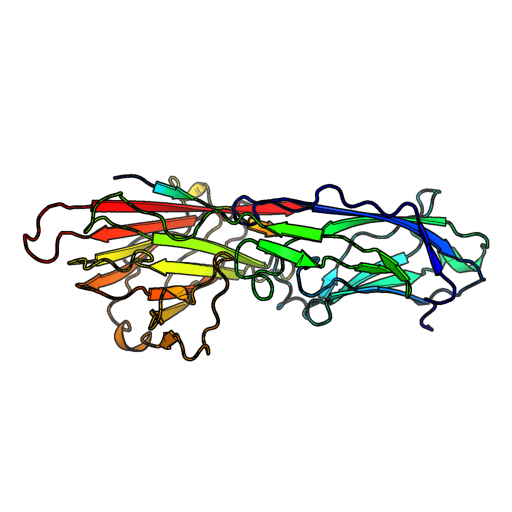1 5.537 -7.143 1.00 29.27 305 TYR A CA 1
ATOM 682 C C . TYR A 1 102 ? 35.519 4.387 -6.847 1.00 30.05 305 TYR A C 1
ATOM 683 O O . TYR A 1 102 ? 36.206 4.398 -5.829 1.00 30.78 305 TYR A O 1
ATOM 692 N N . THR A 1 103 ? 35.562 3.397 -7.727 1.00 30.73 306 THR A N 1
ATOM 693 C CA . THR A 1 103 ? 36.484 2.276 -7.584 1.00 31.83 306 THR A CA 1
ATOM 694 C C . THR A 1 103 ? 37.316 2.226 -8.851 1.00 33.41 306 THR A C 1
ATOM 695 O O . THR A 1 103 ? 36.758 2.063 -9.964 1.00 33.28 306 THR A O 1
ATOM 699 N N . PHE A 1 104 ? 38.635 2.393 -8.688 1.00 31.73 307 PHE A N 1
ATOM 700 C CA . PHE A 1 104 ? 39.517 2.450 -9.833 1.00 29.79 307 PHE A CA 1
ATOM 701 C C . PHE A 1 104 ? 40.241 1.120 -9.878 1.00 30.87 307 PHE A C 1
ATOM 702 O O . PHE A 1 104 ? 41.062 0.835 -9.029 1.00 30.45 307 PHE A O 1
ATOM 710 N N . VAL A 1 105 ? 39.908 0.279 -10.843 1.00 31.70 308 VAL A N 1
ATOM 711 C CA . VAL A 1 105 ? 40.488 -1.039 -10.884 1.00 33.12 308 VAL A CA 1
ATOM 712 C C . VAL A 1 105 ? 41.621 -1.074 -11.919 1.00 34.66 308 VAL A C 1
ATOM 713 O O . VAL A 1 105 ? 41.380 -1.004 -13.140 1.00 35.74 308 VAL A O 1
ATOM 717 N N . PHE A 1 106 ? 42.842 -1.215 -11.423 1.00 34.25 309 PHE A N 1
ATOM 718 C CA . PHE A 1 106 ? 44.031 -1.433 -12.253 1.00 35.07 309 PHE A CA 1
ATOM 719 C C . PHE A 1 106 ? 43.900 -2.536 -13.305 1.00 36.29 309 PHE A C 1
ATOM 720 O O . PHE A 1 106 ? 43.391 -3.644 -13.014 1.00 37.65 309 PHE A O 1
ATOM 728 N N . THR A 1 107 ? 44.346 -2.220 -14.527 1.00 37.10 310 THR A N 1
ATOM 729 C CA . THR A 1 107 ? 44.432 -3.216 -15.615 1.00 39.00 310 THR A CA 1
ATOM 730 C C . THR A 1 107 ? 45.815 -3.864 -15.744 1.00 39.71 310 THR A C 1
ATOM 731 O O . THR A 1 107 ? 46.746 -3.601 -14.953 1.00 38.33 310 THR A O 1
ATOM 735 N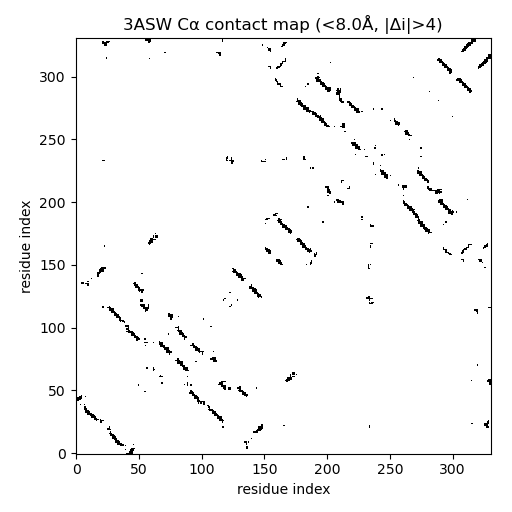 N . ASP A 1 108 ? 45.959 -4.684 -16.776 1.00 41.26 311 ASP A N 1
ATOM 736 C CA . ASP A 1 108 ? 47.238 -5.366 -16.996 1.00 42.42 311 ASP A CA 1
ATOM 737 C C . ASP A 1 108 ? 48.331 -4.374 -17.175 1.00 42.02 311 ASP A C 1
ATOM 738 O O . ASP A 1 108 ? 49.475 -4.726 -16.960 1.00 44.40 311 ASP A O 1
ATOM 743 N N . TYR A 1 109 ? 47.992 -3.135 -17.536 1.00 40.88 312 TYR A N 1
ATOM 744 C CA . TYR A 1 109 ? 48.974 -2.051 -17.579 1.00 40.90 312 TYR A CA 1
ATOM 745 C C . TYR A 1 109 ? 50.030 -2.170 -16.482 1.00 42.81 312 TYR A C 1
ATOM 746 O O . TYR A 1 109 ? 51.247 -2.073 -16.706 1.00 45.56 312 TYR A O 1
ATOM 755 N N . VAL A 1 110 ? 49.534 -2.335 -15.274 1.00 42.93 313 VAL A N 1
ATOM 756 C CA . VAL A 1 110 ? 50.346 -2.234 -14.096 1.00 43.04 313 VAL A CA 1
ATOM 757 C C . VAL A 1 110 ? 51.345 -3.402 -13.873 1.00 43.79 313 VAL A C 1
ATOM 758 O O . VAL A 1 110 ? 52.238 -3.304 -13.017 1.00 42.69 313 VAL A O 1
ATOM 762 N N . ASN A 1 111 ? 51.195 -4.485 -14.650 1.00 43.75 314 ASN A N 1
ATOM 763 C CA . ASN A 1 111 ? 51.952 -5.728 -14.436 1.00 44.66 314 ASN A CA 1
ATOM 764 C C . ASN A 1 111 ? 53.454 -5.638 -14.748 1.00 44.97 314 ASN A C 1
ATOM 765 O O . ASN A 1 111 ? 54.269 -6.298 -14.102 1.00 45.39 314 ASN A O 1
ATOM 770 N N . ASN A 1 112 ? 53.836 -4.799 -15.699 1.00 44.54 315 ASN A N 1
ATOM 771 C CA . ASN A 1 112 ? 55.246 -4.707 -16.036 1.00 45.87 315 ASN A CA 1
ATOM 772 C C . ASN A 1 112 ? 55.896 -3.368 -15.659 1.00 44.96 315 ASN A C 1
ATOM 773 O O . ASN A 1 112 ? 56.919 -3.022 -16.210 1.00 45.20 315 ASN A O 1
ATOM 778 N N . LYS A 1 113 ? 55.304 -2.614 -14.733 1.00 45.63 316 LYS A N 1
ATOM 779 C CA . LYS A 1 113 ? 55.771 -1.251 -14.437 1.00 44.48 316 LYS A CA 1
ATOM 780 C C . LYS A 1 113 ? 56.010 -0.995 -12.953 1.00 46.50 316 LYS A C 1
ATOM 781 O O . LYS A 1 113 ? 55.660 -1.820 -12.109 1.00 47.61 316 LYS A O 1
ATOM 787 N N . GLU A 1 114 ? 56.665 0.129 -12.661 1.00 48.65 317 GLU A N 1
ATOM 788 C CA . GLU A 1 114 ? 56.849 0.643 -11.316 1.00 50.65 317 GLU A CA 1
ATOM 789 C C . GLU A 1 114 ? 56.703 2.135 -11.462 1.00 51.70 317 GLU A C 1
ATO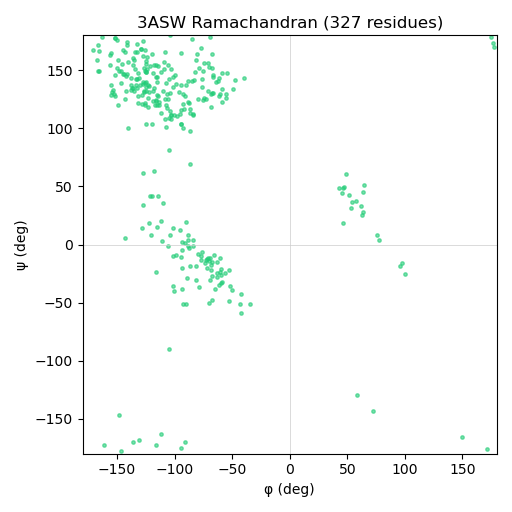M 790 O O . GLU A 1 114 ? 56.608 2.651 -12.585 1.00 51.70 317 GLU A O 1
ATOM 796 N N . ASN A 1 115 ? 56.651 2.844 -10.346 1.00 53.25 318 ASN A N 1
ATOM 797 C CA . ASN A 1 115 ? 56.593 4.286 -10.458 1.00 55.58 318 ASN A CA 1
ATOM 798 C C . ASN A 1 115 ? 55.387 4.726 -11.388 1.00 56.05 318 ASN A C 1
ATOM 799 O O . ASN A 1 115 ? 55.522 5.699 -12.153 1.00 57.61 318 ASN A O 1
ATOM 801 N N . ILE A 1 116 ? 54.235 4.014 -11.329 1.00 53.51 319 ILE A N 1
ATOM 802 C CA . ILE A 1 116 ? 53.074 4.306 -12.201 1.00 50.80 319 ILE A CA 1
ATOM 803 C C . ILE A 1 116 ? 52.457 5.654 -11.805 1.00 48.58 319 ILE A C 1
ATOM 804 O O . ILE A 1 116 ? 52.224 5.898 -10.634 1.00 49.27 319 ILE A O 1
ATOM 806 N N . ASN A 1 117 ? 52.238 6.542 -12.768 1.00 47.18 320 ASN A N 1
ATOM 807 C CA . ASN A 1 117 ? 51.616 7.842 -12.512 1.00 46.51 320 ASN A CA 1
ATOM 808 C C . ASN A 1 117 ? 50.407 8.081 -13.368 1.00 45.82 320 ASN A C 1
ATOM 809 O O . ASN A 1 117 ? 50.474 7.908 -14.598 1.00 43.67 320 ASN A O 1
ATOM 814 N N . GLY A 1 118 ? 49.314 8.531 -12.745 1.00 43.23 321 GLY A N 1
ATOM 815 C CA . GLY A 1 118 ? 48.097 8.838 -13.509 1.00 43.03 321 GLY A CA 1
ATOM 816 C C . GLY A 1 118 ? 47.371 10.051 -13.017 1.00 42.43 321 GLY A C 1
ATOM 817 O O . GLY A 1 118 ? 47.719 10.630 -12.002 1.00 45.60 321 GLY A O 1
ATOM 818 N N . GLN A 1 119 ? 46.341 10.457 -13.713 1.00 41.97 322 GLN A N 1
ATOM 819 C CA . GLN A 1 119 ? 45.555 11.550 -13.199 1.00 41.91 322 GLN A CA 1
ATOM 820 C C . GLN A 1 119 ? 44.099 11.422 -13.623 1.00 40.49 322 GLN A C 1
ATOM 821 O O . GLN A 1 119 ? 43.798 10.751 -14.614 1.00 38.75 322 GLN A O 1
ATOM 827 N N . PHE A 1 120 ? 43.183 12.068 -12.906 1.00 36.85 323 PHE A N 1
ATOM 828 C CA . PHE A 1 120 ? 41.802 12.008 -13.349 1.00 35.47 323 PHE A CA 1
ATOM 829 C C . PHE A 1 120 ? 41.159 13.323 -13.091 1.00 36.29 323 PHE A C 1
ATOM 830 O O . PHE A 1 120 ? 41.683 14.147 -12.335 1.00 39.32 323 PHE A O 1
ATOM 838 N N . SER A 1 121 ? 40.004 13.495 -13.705 1.00 36.26 324 SER A N 1
ATOM 839 C CA . SER A 1 121 ? 39.240 14.718 -13.673 1.00 35.87 324 SER A CA 1
ATOM 840 C C . SER A 1 121 ? 37.782 14.238 -13.778 1.00 36.49 324 SER A C 1
ATOM 841 O O . SER A 1 121 ? 37.414 13.555 -14.750 1.00 36.54 324 SER A O 1
ATOM 844 N N . LEU A 1 122 ? 36.964 14.543 -12.770 1.00 34.80 325 LEU A N 1
ATOM 845 C CA . LEU A 1 122 ? 35.609 14.007 -12.708 1.00 34.38 325 LEU A CA 1
ATOM 846 C C . LEU A 1 122 ? 34.630 15.090 -12.267 1.00 33.00 325 LEU A C 1
ATOM 847 O O . LEU A 1 122 ? 34.906 15.804 -11.324 1.00 32.78 325 LEU A O 1
ATOM 852 N N . PRO A 1 123 ? 33.455 15.157 -12.924 1.00 32.45 326 PRO A N 1
ATOM 853 C CA . PRO A 1 123 ? 32.476 16.172 -12.606 1.00 31.29 326 PRO A CA 1
ATOM 854 C C . PRO A 1 123 ? 31.908 15.852 -11.238 1.00 31.45 326 PRO A C 1
ATOM 855 O O . PRO A 1 123 ? 31.896 14.704 -10.818 1.00 32.37 326 PRO A O 1
ATOM 859 N N . LEU A 1 124 ? 31.447 16.863 -10.536 1.00 31.68 327 LEU A N 1
ATOM 860 C CA . LEU A 1 124 ? 30.816 16.671 -9.243 1.00 31.21 327 LEU A CA 1
ATOM 861 C C . LEU A 1 124 ? 29.621 17.590 -9.215 1.00 31.45 327 LEU A C 1
ATOM 862 O O . LEU A 1 124 ? 29.664 18.704 -9.756 1.00 34.17 327 LEU A O 1
ATOM 867 N N . PHE A 1 125 ? 28.544 17.121 -8.603 1.00 32.12 328 PHE A N 1
ATOM 868 C CA . PHE A 1 125 ? 27.260 17.841 -8.578 1.00 29.38 328 PHE A CA 1
ATOM 869 C C . PHE A 1 125 ? 26.748 17.846 -7.170 1.00 30.94 328 PHE A C 1
ATOM 870 O O . PHE A 1 125 ? 27.319 17.171 -6.283 1.00 32.43 328 PHE A O 1
ATOM 878 N N . THR A 1 126 ? 25.668 18.585 -6.939 1.00 30.00 329 THR A N 1
ATOM 879 C CA . THR A 1 126 ? 25.060 18.592 -5.600 1.00 29.43 329 THR A CA 1
ATOM 880 C C . THR A 1 126 ? 24.382 17.254 -5.311 1.00 31.57 329 THR A C 1
ATOM 881 O O . THR A 1 126 ? 24.059 16.499 -6.259 1.00 30.10 329 THR A O 1
ATOM 885 N N . ASP A 1 127 ? 24.224 16.922 -4.024 1.00 31.37 330 ASP A N 1
ATOM 886 C CA . ASP A 1 127 ? 23.311 15.866 -3.641 1.00 30.75 330 ASP A CA 1
ATOM 887 C C . ASP A 1 127 ? 21.998 16.558 -3.308 1.00 31.48 330 ASP A C 1
ATOM 888 O O . ASP A 1 127 ? 21.874 17.141 -2.230 1.00 33.92 330 ASP A O 1
ATOM 893 N N . ARG A 1 128 ? 20.996 16.508 -4.187 1.00 31.98 331 ARG A N 1
ATOM 894 C CA . ARG A 1 128 ? 19.768 17.299 -3.946 1.00 30.61 331 ARG A CA 1
ATOM 895 C C . ARG A 1 128 ? 19.107 16.894 -2.638 1.00 31.83 331 ARG A C 1
ATOM 896 O O . ARG A 1 128 ? 18.531 17.727 -1.928 1.00 34.12 331 ARG A O 1
ATOM 904 N N . ALA A 1 129 ? 19.213 15.624 -2.288 1.00 32.61 332 ALA A N 1
ATOM 905 C CA . ALA A 1 129 ? 18.546 15.152 -1.084 1.00 34.15 332 ALA A CA 1
ATOM 906 C C . ALA A 1 129 ? 19.309 15.510 0.193 1.00 35.12 332 ALA A C 1
ATOM 907 O O . ALA A 1 129 ? 18.699 15.817 1.184 1.00 35.49 332 ALA A O 1
ATOM 909 N N . LYS A 1 130 ? 20.644 15.484 0.195 1.00 38.03 333 LYS A N 1
ATOM 910 C CA . LYS A 1 130 ? 21.362 15.751 1.462 1.00 36.98 333 LYS A CA 1
ATOM 911 C C . LYS A 1 130 ? 21.778 17.181 1.633 1.00 36.37 333 LYS A C 1
ATOM 912 O O . LYS A 1 130 ? 22.213 17.565 2.711 1.00 38.45 333 LYS A O 1
ATOM 918 N N . ALA A 1 131 ? 21.674 17.980 0.578 1.00 35.82 334 ALA A N 1
ATOM 919 C CA . ALA A 1 131 ? 21.905 19.430 0.678 1.00 35.06 334 ALA A CA 1
ATOM 920 C C . ALA A 1 131 ? 20.686 20.155 0.074 1.00 35.14 334 ALA A C 1
ATOM 921 O O . ALA A 1 131 ? 20.817 20.869 -0.936 1.00 36.23 334 ALA A O 1
ATOM 923 N N . PRO A 1 132 ? 19.497 19.944 0.674 1.00 35.19 335 PRO A N 1
ATOM 924 C CA . PRO A 1 132 ? 18.271 20.430 0.068 1.00 36.29 335 PRO A CA 1
ATOM 925 C C . PRO A 1 132 ? 18.099 21.953 0.136 1.00 37.22 335 PRO A C 1
ATOM 926 O O . PRO A 1 132 ? 17.315 22.474 -0.648 1.00 38.48 335 PRO A O 1
ATOM 930 N N . LYS A 1 133 ? 18.801 22.643 1.050 1.00 38.41 336 LYS A N 1
ATOM 931 C CA . LYS A 1 133 ? 18.684 24.108 1.192 1.00 37.89 336 LYS A CA 1
ATOM 932 C C . LYS A 1 133 ? 19.928 24.851 0.774 1.00 37.63 336 LYS A C 1
ATOM 933 O O . LYS A 1 133 ? 21.062 24.363 0.961 1.00 35.52 336 LYS A O 1
ATOM 939 N N . SER A 1 134 ? 19.725 26.060 0.249 1.00 36.68 337 SER A N 1
ATOM 940 C CA . SER A 1 134 ? 20.844 26.929 -0.070 1.00 37.87 337 SER A CA 1
ATOM 941 C C . SER A 1 134 ? 21.686 27.096 1.153 1.00 39.86 337 SER A C 1
ATOM 942 O O . SER A 1 134 ? 21.166 27.056 2.268 1.00 41.35 337 SER A O 1
ATOM 945 N N . GLY A 1 135 ? 22.990 27.254 0.971 1.00 42.74 338 GLY A N 1
ATOM 946 C CA . GLY A 1 135 ? 23.891 27.381 2.122 1.00 44.17 338 GLY A CA 1
ATOM 947 C C . GLY A 1 135 ? 25.289 26.843 1.879 1.00 46.06 338 GLY A C 1
ATOM 948 O O . GLY A 1 135 ? 25.688 26.600 0.731 1.00 47.98 338 GLY A O 1
ATOM 949 N N . THR A 1 136 ? 26.046 26.663 2.958 1.00 46.18 339 THR A N 1
ATOM 950 C CA . THR A 1 136 ? 27.413 26.190 2.841 1.00 46.86 339 THR A CA 1
ATOM 951 C C . THR A 1 136 ? 27.562 24.834 3.494 1.00 47.29 339 THR A C 1
ATOM 952 O O . THR A 1 136 ? 26.930 24.569 4.515 1.00 49.49 339 THR A O 1
ATOM 956 N N . TYR A 1 137 ? 28.326 23.939 2.859 1.00 46.85 340 TYR A N 1
ATOM 957 C CA . TYR A 1 137 ? 28.504 22.580 3.381 1.00 44.99 340 TYR A CA 1
ATOM 958 C C . TYR A 1 137 ? 29.958 22.176 3.296 1.00 45.31 340 TYR A C 1
ATOM 959 O O . TYR A 1 137 ? 30.755 22.742 2.519 1.00 44.71 340 TYR A O 1
ATOM 968 N N . ASP A 1 138 ? 30.283 21.174 4.093 1.00 47.51 341 ASP A N 1
ATOM 969 C CA . ASP A 1 138 ? 31.592 20.548 4.058 1.00 49.41 341 ASP A CA 1
ATOM 970 C C . ASP A 1 138 ? 31.647 19.677 2.832 1.00 49.77 341 ASP A C 1
ATOM 971 O O . ASP A 1 138 ? 30.785 18.795 2.652 1.00 51.72 341 ASP A O 1
ATOM 976 N N . ALA A 1 139 ? 32.650 19.924 2.001 1.00 46.02 342 ALA A N 1
ATOM 977 C CA . ALA A 1 139 ? 32.856 19.135 0.812 1.00 44.15 342 ALA A CA 1
ATOM 978 C C . ALA A 1 139 ? 34.209 18.421 0.886 1.00 43.28 342 ALA A C 1
ATOM 979 O O . ALA A 1 139 ? 35.114 18.661 0.072 1.00 42.58 342 ALA A O 1
ATOM 981 N N . ASN A 1 140 ? 34.345 17.542 1.874 1.00 41.56 343 ASN A N 1
ATOM 982 C CA . ASN A 1 140 ? 35.625 16.894 2.131 1.00 40.00 343 ASN A CA 1
ATOM 983 C C . ASN A 1 140 ? 35.640 15.600 1.379 1.00 39.36 343 ASN A C 1
ATOM 984 O O . ASN A 1 140 ? 34.796 14.745 1.640 1.00 41.27 343 ASN A O 1
ATOM 989 N N . ILE A 1 141 ? 36.598 15.429 0.477 1.00 36.92 344 ILE A N 1
ATOM 990 C CA . ILE A 1 141 ? 36.617 14.254 -0.406 1.00 36.71 344 ILE A CA 1
ATOM 991 C C . ILE A 1 141 ? 37.710 13.268 -0.033 1.00 36.58 344 ILE A C 1
ATOM 992 O O . ILE A 1 141 ? 38.800 13.661 0.327 1.00 40.41 344 ILE A O 1
ATOM 997 N N . ASN A 1 142 ? 37.438 11.982 -0.067 1.00 38.19 345 ASN A N 1
ATOM 998 C CA . ASN A 1 142 ? 38.442 11.036 0.392 1.00 39.71 345 ASN A CA 1
ATOM 999 C C . ASN A 1 142 ? 39.011 10.316 -0.823 1.00 39.21 345 ASN A C 1
ATOM 1000 O O . ASN A 1 142 ? 38.267 9.699 -1.555 1.00 40.67 345 ASN A O 1
ATOM 1005 N N . ILE A 1 143 ? 40.314 10.430 -1.051 1.00 38.15 346 ILE A N 1
ATOM 1006 C CA . ILE A 1 143 ? 40.961 9.721 -2.144 1.00 39.48 346 ILE A CA 1
ATOM 1007 C C . ILE A 1 143 ? 42.114 8.896 -1.631 1.00 40.86 346 ILE A C 1
ATOM 1008 O O . ILE A 1 143 ? 43.090 9.432 -1.103 1.00 41.35 346 ILE A O 1
ATOM 1013 N N . ALA A 1 144 ? 42.019 7.599 -1.851 1.00 42.14 347 ALA A N 1
ATOM 1014 C CA . ALA A 1 144 ? 43.021 6.659 -1.393 1.00 45.42 347 ALA A CA 1
ATOM 1015 C C . ALA A 1 144 ? 43.380 6.870 0.080 1.00 47.62 347 ALA A C 1
ATOM 1016 O O . ALA A 1 144 ? 44.545 7.125 0.410 1.00 47.19 347 ALA A O 1
ATOM 1018 N N . ASP A 1 145 ? 42.369 6.726 0.945 1.00 50.64 348 ASP A N 1
ATOM 1019 C CA . ASP A 1 145 ? 42.455 6.989 2.397 1.00 54.88 348 ASP A CA 1
ATOM 1020 C C . ASP A 1 145 ? 43.153 8.268 2.784 1.00 53.53 348 ASP A C 1
ATOM 1021 O O . ASP A 1 145 ? 43.948 8.246 3.688 1.00 55.04 348 ASP A O 1
ATOM 1026 N N . GLU A 1 146 ? 42.866 9.366 2.107 1.00 52.02 349 GLU A N 1
ATOM 1027 C CA . GLU A 1 146 ? 43.407 10.649 2.454 1.00 51.08 349 GLU A CA 1
ATOM 1028 C C . GLU A 1 146 ? 42.304 11.697 2.232 1.00 52.52 349 GLU A C 1
ATOM 1029 O O . GLU A 1 146 ? 41.488 11.561 1.304 1.00 52.77 349 GLU A O 1
ATOM 1035 N N . MET A 1 147 ? 42.264 12.734 3.075 1.00 52.44 350 MET A N 1
ATOM 1036 C CA . MET A 1 147 ? 41.175 13.717 3.015 1.00 51.59 350 MET A CA 1
ATOM 1037 C C . MET A 1 147 ? 41.616 14.955 2.328 1.00 51.12 350 MET A C 1
ATOM 1038 O O . MET A 1 147 ? 42.707 15.428 2.564 1.00 53.41 350 MET A O 1
ATOM 1043 N N . PHE A 1 148 ? 40.787 15.467 1.441 1.00 49.54 351 PHE A N 1
ATOM 1044 C CA . PHE A 1 148 ? 41.090 16.691 0.752 1.00 47.97 351 PHE A CA 1
ATOM 1045 C C . PHE A 1 148 ? 39.896 17.610 1.009 1.00 49.97 351 PHE A C 1
ATOM 1046 O O . PHE A 1 148 ? 38.818 17.444 0.384 1.00 51.26 351 PHE A O 1
ATOM 1054 N N . ASN A 1 149 ? 40.095 18.574 1.919 1.00 49.39 352 ASN A N 1
ATOM 1055 C CA . ASN A 1 149 ? 39.029 19.389 2.484 1.00 49.29 352 ASN A CA 1
ATOM 1056 C C . ASN A 1 149 ? 38.629 20.607 1.686 1.00 49.47 352 ASN A C 1
ATOM 1057 O O . ASN A 1 149 ? 39.478 21.297 1.126 1.00 49.22 352 ASN A O 1
ATOM 1062 N N . ASN A 1 150 ? 37.320 20.876 1.651 1.00 49.72 353 ASN A N 1
ATOM 1063 C CA . ASN A 1 150 ? 36.775 22.026 0.927 1.00 48.33 353 ASN A CA 1
ATOM 1064 C C . ASN A 1 150 ? 35.458 22.419 1.529 1.00 48.39 353 ASN A C 1
ATOM 1065 O O . ASN A 1 150 ? 34.839 21.654 2.263 1.00 44.46 353 ASN A O 1
ATOM 1070 N N . LYS A 1 151 ? 35.042 23.621 1.159 1.00 50.49 354 LYS A N 1
ATOM 1071 C CA . LYS A 1 151 ? 33.757 24.163 1.516 1.00 53.59 354 LYS A CA 1
ATOM 1072 C C . LYS A 1 151 ? 32.933 24.372 0.252 1.00 53.15 354 LYS A C 1
ATOM 1073 O O . LYS A 1 151 ? 33.355 25.095 -0.664 1.00 51.98 354 LYS A O 1
ATOM 1079 N N . ILE A 1 152 ? 31.745 23.770 0.200 1.00 51.25 355 ILE A N 1
ATOM 1080 C CA . ILE A 1 152 ? 30.867 24.043 -0.939 1.00 49.81 355 ILE A CA 1
ATOM 1081 C C . ILE A 1 152 ? 29.706 24.971 -0.583 1.00 47.79 355 ILE A C 1
ATOM 1082 O O . ILE A 1 152 ? 29.125 24.882 0.499 1.00 46.73 355 ILE A O 1
ATOM 1087 N N . THR A 1 153 ? 29.372 25.847 -1.514 1.00 46.33 356 THR A N 1
ATOM 1088 C CA . THR A 1 153 ? 28.265 26.766 -1.340 1.00 45.45 356 THR A CA 1
ATOM 1089 C C . THR A 1 153 ? 27.257 26.670 -2.499 1.00 44.12 356 THR A C 1
ATOM 1090 O O . THR A 1 153 ? 27.594 26.879 -3.692 1.00 43.63 356 THR A O 1
ATOM 1094 N N . TYR A 1 154 ? 26.014 26.367 -2.139 1.00 41.46 357 TYR A N 1
ATOM 1095 C CA . TYR A 1 154 ? 24.955 26.246 -3.119 1.00 39.41 357 TYR A CA 1
ATOM 1096 C C . TYR A 1 154 ? 24.010 27.437 -3.058 1.00 39.89 357 TYR A C 1
ATOM 1097 O O . TYR A 1 154 ? 23.346 27.637 -2.041 1.00 40.31 357 TYR A O 1
ATOM 1106 N N . ASN A 1 155 ? 23.923 28.200 -4.145 1.00 38.87 358 ASN A N 1
ATOM 1107 C CA . ASN A 1 155 ? 22.918 29.244 -4.247 1.00 40.58 358 ASN A CA 1
ATOM 1108 C C . ASN A 1 155 ? 21.812 28.801 -5.163 1.00 40.34 358 ASN A C 1
ATOM 1109 O O . ASN A 1 155 ? 21.785 29.170 -6.349 1.00 40.48 358 ASN A O 1
ATOM 1114 N N . TYR A 1 156 ? 20.895 28.018 -4.616 1.00 36.79 359 TYR A N 1
ATOM 1115 C CA . TYR A 1 156 ? 19.837 27.486 -5.429 1.00 36.20 359 TYR A CA 1
ATOM 1116 C C . TYR A 1 156 ? 18.898 28.590 -5.899 1.00 35.27 359 TYR A C 1
ATOM 1117 O O . TYR A 1 156 ? 18.448 29.388 -5.110 1.00 37.33 359 TYR A O 1
ATOM 1126 N N . SER A 1 157 ? 18.590 28.645 -7.179 1.00 35.48 360 SER A N 1
ATOM 1127 C CA . SER A 1 157 ? 17.483 29.495 -7.615 1.00 35.87 360 SER A CA 1
ATOM 1128 C C . SER A 1 157 ? 16.242 29.019 -6.903 1.00 36.35 360 SER A C 1
ATOM 1129 O O . SER A 1 157 ? 15.868 27.855 -7.023 1.00 37.86 360 SER A O 1
ATOM 1132 N N . SER A 1 158 ? 15.600 29.916 -6.173 1.00 35.03 361 SER A N 1
ATOM 1133 C CA . SER A 1 158 ? 14.440 29.538 -5.364 1.00 35.61 361 SER A CA 1
ATOM 1134 C C . SER A 1 158 ? 13.336 28.859 -6.165 1.00 33.99 361 SER A C 1
ATOM 1135 O O . SER A 1 158 ? 12.958 29.370 -7.203 1.00 35.71 361 SER A O 1
ATOM 1138 N N . PRO A 1 159 ? 12.830 27.695 -5.706 1.00 33.14 362 PRO A N 1
ATOM 1139 C CA . PRO A 1 159 ? 11.611 27.140 -6.377 1.00 31.36 362 PRO A CA 1
ATOM 1140 C C . PRO A 1 159 ? 10.344 28.009 -6.200 1.00 32.52 362 PRO A C 1
ATOM 1141 O O . PRO A 1 159 ? 9.344 27.755 -6.854 1.00 31.99 362 PRO A O 1
ATOM 1145 N N . ILE A 1 160 ? 10.389 29.038 -5.338 1.00 32.76 363 ILE A N 1
ATOM 1146 C CA . ILE A 1 160 ? 9.207 29.846 -5.037 1.00 33.40 363 ILE A CA 1
ATOM 1147 C C . ILE A 1 160 ? 9.159 30.933 -6.093 1.00 34.03 363 ILE A C 1
ATOM 1148 O O . ILE A 1 160 ? 9.874 31.896 -5.962 1.00 37.04 363 ILE A O 1
ATOM 1153 N N . ALA A 1 161 ? 8.361 30.767 -7.148 1.00 32.93 364 ALA A N 1
ATOM 1154 C CA . ALA A 1 161 ? 8.375 31.666 -8.291 1.00 30.20 364 ALA A CA 1
ATOM 1155 C C . ALA A 1 161 ? 6.970 31.787 -8.791 1.00 31.28 364 ALA A C 1
ATOM 1156 O O . ALA A 1 161 ? 6.227 30.829 -8.741 1.00 30.88 364 ALA A O 1
ATOM 1158 N N . GLY A 1 162 ? 6.608 32.952 -9.302 1.00 31.22 365 GLY A N 1
ATOM 1159 C CA . GLY A 1 162 ? 5.279 33.146 -9.841 1.00 33.54 365 GLY A CA 1
ATOM 1160 C C . GLY A 1 162 ? 4.973 34.588 -10.200 1.00 35.89 365 GLY A C 1
ATOM 1161 O O . GLY A 1 162 ? 5.819 35.466 -10.093 1.00 34.83 365 GLY A O 1
ATOM 1162 N N . ILE A 1 163 ? 3.741 34.832 -10.625 1.00 36.57 366 ILE A N 1
ATOM 1163 C CA . ILE A 1 163 ? 3.283 36.168 -10.861 1.00 37.20 366 ILE A CA 1
ATOM 1164 C C . ILE A 1 163 ? 3.344 36.878 -9.533 1.00 39.27 366 ILE A C 1
ATOM 1165 O O . ILE A 1 163 ? 3.024 36.282 -8.486 1.00 38.09 366 ILE A O 1
ATOM 1170 N N . ASP A 1 164 ? 3.767 38.144 -9.557 1.00 40.93 367 ASP A N 1
ATOM 1171 C CA . ASP A 1 164 ? 3.899 38.868 -8.292 1.00 42.35 367 ASP A CA 1
ATOM 1172 C C . ASP A 1 164 ? 2.601 39.535 -7.836 1.00 40.98 367 ASP A C 1
ATOM 1173 O O . ASP A 1 164 ? 2.490 40.745 -7.844 1.00 43.63 367 ASP A O 1
ATOM 1178 N N . LYS A 1 165 ? 1.620 38.738 -7.449 1.00 41.76 368 LYS A N 1
ATOM 1179 C CA . LYS A 1 165 ? 0.355 39.227 -6.932 1.00 40.65 368 LYS A CA 1
ATOM 1180 C C . LYS A 1 165 ? -0.175 38.180 -5.997 1.00 40.52 368 LYS A C 1
ATOM 1181 O O . LYS A 1 165 ? -0.020 36.984 -6.239 1.00 39.14 368 LYS A O 1
ATOM 1187 N N . PRO A 1 166 ? -0.858 38.612 -4.939 1.00 40.13 369 PRO A N 1
ATOM 1188 C CA . PRO A 1 166 ? -1.382 37.696 -3.916 1.00 38.42 369 PRO A CA 1
ATOM 1189 C C . PRO A 1 166 ? -2.227 36.558 -4.459 1.00 36.15 369 PRO A C 1
ATOM 1190 O O . PRO A 1 166 ? -2.433 35.579 -3.770 1.00 34.78 369 PRO A O 1
ATOM 1194 N N . ASN A 1 167 ? -2.782 36.698 -5.644 1.00 36.13 370 ASN A N 1
ATOM 1195 C CA . ASN A 1 167 ? -3.611 35.605 -6.183 1.00 38.03 370 ASN A CA 1
ATOM 1196 C C . ASN A 1 167 ? -3.047 35.145 -7.513 1.00 35.49 370 ASN A C 1
ATOM 1197 O O . ASN A 1 167 ? -3.743 34.566 -8.294 1.00 35.36 370 ASN A O 1
ATOM 1202 N N . GLY A 1 168 ? -1.794 35.472 -7.788 1.00 35.11 371 GLY A N 1
ATOM 1203 C CA . GLY A 1 168 ? -1.153 35.114 -9.060 1.00 34.72 371 GLY A CA 1
ATOM 1204 C C . GLY A 1 168 ? -0.740 33.645 -9.193 1.00 33.49 371 GLY A C 1
ATOM 1205 O O . GLY A 1 168 ? -0.402 32.986 -8.198 1.00 33.97 371 GLY A O 1
ATOM 1206 N N . ALA A 1 169 ? -0.757 33.128 -10.424 1.00 32.23 372 ALA A N 1
ATOM 1207 C CA . ALA A 1 169 ? -0.332 31.759 -10.658 1.00 31.42 372 ALA A CA 1
ATOM 1208 C C . ALA A 1 169 ? 1.126 31.609 -10.248 1.00 30.43 372 ALA A C 1
ATOM 1209 O O . ALA A 1 169 ? 1.926 32.536 -10.446 1.00 31.29 372 ALA A O 1
ATOM 1211 N N . ASN A 1 170 ? 1.463 30.454 -9.674 1.00 27.80 373 ASN A N 1
ATOM 1212 C CA . ASN A 1 170 ? 2.841 30.181 -9.283 1.00 29.27 373 ASN A CA 1
ATOM 1213 C C . ASN A 1 170 ? 3.163 28.695 -9.273 1.00 30.02 373 ASN A C 1
ATOM 1214 O O . ASN A 1 170 ? 2.409 27.879 -8.702 1.00 31.20 373 ASN A O 1
ATOM 1219 N N . ILE A 1 171 ? 4.262 28.334 -9.929 1.00 28.02 374 ILE A N 1
ATOM 1220 C CA . ILE A 1 171 ? 4.596 26.920 -10.086 1.00 25.89 374 ILE A CA 1
ATOM 1221 C C . ILE A 1 171 ? 6.021 26.808 -10.537 1.00 26.41 374 ILE A C 1
ATOM 1222 O O . ILE A 1 171 ? 6.515 27.709 -11.223 1.00 27.29 374 ILE A O 1
ATOM 1227 N N . SER A 1 172 ? 6.688 25.726 -10.152 1.00 24.66 375 SER A N 1
ATOM 1228 C CA . SER A 1 172 ? 8.019 25.459 -10.649 1.00 25.62 375 SER A CA 1
ATOM 1229 C C . SER A 1 172 ? 8.284 23.942 -10.706 1.00 26.56 375 SER A C 1
ATOM 1230 O O . SER A 1 172 ? 7.464 23.108 -10.261 1.00 28.52 375 SER A O 1
ATOM 1233 N N . SER A 1 173 ? 9.436 23.574 -11.221 1.00 25.95 376 SER A N 1
ATOM 1234 C CA . SER A 1 173 ? 9.697 22.171 -11.346 1.00 30.07 376 SER A CA 1
ATOM 1235 C C . SER A 1 173 ? 11.126 22.000 -11.743 1.00 29.34 376 SER A C 1
ATOM 1236 O O . SER A 1 173 ? 11.779 22.961 -12.172 1.00 29.77 376 SER A O 1
ATOM 1239 N N . GLN A 1 174 ? 11.595 20.776 -11.641 1.00 26.70 377 GLN A N 1
ATOM 1240 C CA . GLN A 1 174 ? 12.973 20.476 -11.983 1.00 28.80 377 GLN A CA 1
ATOM 1241 C C . GLN A 1 174 ? 13.059 19.013 -12.352 1.00 29.47 377 GLN A C 1
ATOM 1242 O O . GLN A 1 174 ? 12.449 18.160 -11.672 1.00 30.18 377 GLN A O 1
ATOM 1248 N N . ILE A 1 175 ? 13.796 18.711 -13.420 1.00 28.55 378 ILE A N 1
ATOM 1249 C CA . ILE A 1 175 ? 14.031 17.323 -13.768 1.00 28.76 378 ILE A CA 1
ATOM 1250 C C . ILE A 1 175 ? 15.220 16.857 -12.924 1.00 28.59 378 ILE A C 1
ATOM 1251 O O . ILE A 1 175 ? 16.335 17.333 -13.125 1.00 30.60 378 ILE A O 1
ATOM 1256 N N . ILE A 1 176 ? 14.987 15.954 -11.966 1.00 27.62 379 ILE A N 1
ATOM 1257 C CA . ILE A 1 176 ? 16.036 15.524 -11.030 1.00 26.20 379 ILE A CA 1
ATOM 1258 C C . ILE A 1 176 ? 16.725 14.177 -11.386 1.00 26.85 379 ILE A C 1
ATOM 1259 O O . ILE A 1 176 ? 17.714 13.801 -10.755 1.00 25.74 379 ILE A O 1
ATOM 1264 N N . GLY A 1 177 ? 16.212 13.444 -12.375 1.00 28.41 380 GLY A N 1
ATOM 1265 C CA . GLY A 1 177 ? 16.840 12.167 -12.797 1.00 28.91 380 GLY A CA 1
ATOM 1266 C C . GLY A 1 177 ? 16.496 11.849 -14.245 1.00 30.15 380 GLY A C 1
ATOM 1267 O O . GLY A 1 177 ? 15.330 11.914 -14.630 1.00 33.20 380 GLY A O 1
ATOM 1268 N N . VAL A 1 178 ? 17.498 11.566 -15.069 1.00 30.29 381 VAL A N 1
ATOM 1269 C CA . VAL A 1 178 ? 17.267 11.127 -16.445 1.00 29.89 381 VAL A CA 1
ATOM 1270 C C . VAL A 1 178 ? 18.076 9.862 -16.613 1.00 31.43 381 VAL A C 1
ATOM 1271 O O . VAL A 1 178 ? 19.262 9.832 -16.248 1.00 32.78 381 VAL A O 1
ATOM 1275 N N . ASP A 1 179 ? 17.441 8.795 -17.101 1.00 32.09 382 ASP A N 1
ATOM 1276 C CA . ASP A 1 179 ? 18.170 7.556 -17.335 1.00 33.80 382 ASP A CA 1
ATOM 1277 C C . ASP A 1 179 ? 18.613 7.525 -18.784 1.00 34.49 382 ASP A C 1
ATOM 1278 O O . ASP A 1 179 ? 17.809 7.262 -19.670 1.00 38.61 382 ASP A O 1
ATOM 1283 N N . THR A 1 180 ? 19.890 7.778 -19.024 1.00 34.44 383 THR A N 1
ATOM 1284 C CA . THR A 1 180 ? 20.402 7.833 -20.381 1.00 33.31 383 THR A CA 1
ATOM 1285 C C . THR A 1 180 ? 21.196 6.603 -20.652 1.00 33.43 383 THR A C 1
ATOM 1286 O O . THR A 1 180 ? 21.730 6.496 -21.740 1.00 34.67 383 THR A O 1
ATOM 1290 N N . ALA A 1 181 ? 21.338 5.701 -19.674 1.00 30.93 384 ALA A N 1
ATOM 1291 C CA . ALA A 1 181 ? 22.226 4.543 -19.857 1.00 29.16 384 ALA A CA 1
ATOM 1292 C C . ALA A 1 181 ? 21.502 3.238 -20.208 1.00 30.57 384 ALA A C 1
ATOM 1293 O O . ALA A 1 181 ? 21.986 2.476 -21.037 1.00 31.30 384 ALA A O 1
ATOM 1295 N N . SER A 1 182 ? 20.356 2.965 -19.589 1.00 29.10 385 SER A N 1
ATOM 1296 C CA . SER A 1 182 ? 19.798 1.617 -19.677 1.00 29.79 385 SER A CA 1
ATOM 1297 C C . SER A 1 182 ? 19.029 1.368 -20.945 1.00 30.94 385 SER A C 1
ATOM 1298 O O . SER A 1 182 ? 18.776 0.232 -21.284 1.00 31.83 385 SER A O 1
ATOM 1301 N N . GLY A 1 183 ? 18.612 2.423 -21.630 1.00 34.60 386 GLY A N 1
ATOM 1302 C CA . GLY A 1 183 ? 17.779 2.239 -22.807 1.00 34.34 386 GLY A CA 1
ATOM 1303 C C . GLY A 1 183 ? 16.306 2.390 -22.455 1.00 36.38 386 GLY A C 1
ATOM 1304 O O . GLY A 1 183 ? 15.473 2.627 -23.333 1.00 37.04 386 GLY A O 1
ATOM 1305 N N . GLN A 1 184 ? 15.966 2.280 -21.174 1.00 36.03 387 GLN A N 1
ATOM 1306 C CA . GLN A 1 184 ? 14.592 2.510 -20.769 1.00 36.99 387 GLN A CA 1
ATOM 1307 C C . GLN A 1 184 ? 14.138 3.953 -20.923 1.00 37.38 387 GLN A C 1
ATOM 1308 O O . GLN A 1 184 ? 12.951 4.147 -21.096 1.00 37.34 387 GLN A O 1
ATOM 1314 N N . ASN A 1 185 ? 15.048 4.943 -20.855 1.00 33.75 388 ASN A N 1
ATOM 1315 C CA . ASN A 1 185 ? 14.686 6.303 -21.160 1.00 32.78 388 ASN A CA 1
ATOM 1316 C C . ASN A 1 185 ? 13.634 6.915 -20.208 1.00 33.78 388 ASN A C 1
ATOM 1317 O O . ASN A 1 185 ? 12.673 7.550 -20.649 1.00 34.52 388 ASN A O 1
ATOM 1322 N N . THR A 1 186 ? 13.800 6.712 -18.907 1.00 30.27 389 THR A N 1
ATOM 1323 C CA . THR A 1 186 ? 12.889 7.276 -17.946 1.00 27.39 389 THR A CA 1
ATOM 1324 C C . THR A 1 186 ? 13.413 8.644 -17.409 1.00 28.94 389 THR A C 1
ATOM 1325 O O . THR A 1 186 ? 14.611 9.001 -17.568 1.00 29.56 389 THR A O 1
ATOM 1329 N N . TYR A 1 187 ? 12.526 9.411 -16.767 1.00 27.07 390 TYR A N 1
ATOM 1330 C CA . TYR A 1 187 ? 12.930 10.627 -16.054 1.00 26.19 390 TYR A CA 1
ATOM 1331 C C . TYR A 1 187 ? 12.047 10.877 -14.867 1.00 24.48 390 TYR A C 1
ATOM 1332 O O . TYR A 1 187 ? 10.885 10.491 -14.876 1.00 27.05 390 TYR A O 1
ATOM 1341 N N . LYS A 1 188 ? 12.606 11.484 -13.835 1.00 24.20 391 LYS A N 1
ATOM 1342 C CA . LYS A 1 188 ? 11.850 11.781 -12.646 1.00 24.41 391 LYS A CA 1
ATOM 1343 C C . LYS A 1 188 ? 11.865 13.318 -12.540 1.00 25.55 391 LYS A C 1
ATOM 1344 O O . LYS A 1 188 ? 12.898 13.964 -12.787 1.00 27.74 391 LYS A O 1
ATOM 1346 N N . GLN A 1 189 ? 10.710 13.922 -12.261 1.00 24.70 392 GLN A N 1
ATOM 1347 C CA . GLN A 1 189 ? 10.613 15.362 -12.173 1.00 24.67 392 GLN A CA 1
ATOM 1348 C C . GLN A 1 189 ? 9.744 15.789 -10.990 1.00 23.85 392 GLN A C 1
ATOM 1349 O O . GLN A 1 189 ? 8.677 15.261 -10.801 1.00 25.92 392 GLN A O 1
ATOM 1355 N N . THR A 1 190 ? 10.194 16.752 -10.192 1.00 25.62 393 THR A N 1
ATOM 1356 C CA . THR A 1 190 ? 9.391 17.312 -9.105 1.00 23.39 393 THR A CA 1
ATOM 1357 C C . THR A 1 190 ? 8.701 18.571 -9.564 1.00 25.31 393 THR A C 1
ATOM 1358 O O . THR A 1 190 ? 9.349 19.434 -10.173 1.00 27.42 393 THR A O 1
ATOM 1362 N N . VAL A 1 191 ? 7.398 18.687 -9.317 1.00 24.38 394 VAL A N 1
ATOM 1363 C CA . VAL A 1 191 ? 6.694 19.937 -9.594 1.00 24.53 394 VAL A CA 1
ATOM 1364 C C . VAL A 1 191 ? 6.143 20.463 -8.293 1.00 26.26 394 VAL A C 1
ATOM 1365 O O . VAL A 1 191 ? 5.501 19.716 -7.511 1.00 25.30 394 VAL A O 1
ATOM 1369 N N . PHE A 1 192 ? 6.380 21.749 -8.054 1.00 26.74 395 PHE A N 1
ATOM 1370 C CA . PHE A 1 192 ? 5.806 22.403 -6.871 1.00 26.57 395 PHE A CA 1
ATOM 1371 C C . PHE A 1 192 ? 4.643 23.220 -7.363 1.00 25.05 395 PHE A C 1
ATOM 1372 O O . PHE A 1 192 ? 4.836 24.216 -8.041 1.00 24.79 395 PHE A O 1
ATOM 1380 N N . VAL A 1 193 ? 3.432 22.767 -7.053 1.00 25.12 396 VAL A N 1
ATOM 1381 C CA . VAL A 1 193 ? 2.239 23.498 -7.419 1.00 23.58 396 VAL A CA 1
ATOM 1382 C C . VAL A 1 193 ? 1.937 24.485 -6.281 1.00 25.80 396 VAL A C 1
ATOM 1383 O O . VAL A 1 193 ? 1.787 24.069 -5.126 1.00 25.41 396 VAL A O 1
ATOM 1387 N N . ASN A 1 194 ? 1.873 25.787 -6.615 1.00 27.27 397 ASN A N 1
ATOM 1388 C CA . ASN A 1 194 ? 1.445 26.868 -5.705 1.00 26.74 397 ASN A CA 1
ATOM 1389 C C . ASN A 1 194 ? 2.447 26.949 -4.570 1.00 27.87 397 ASN A C 1
ATOM 1390 O O . ASN A 1 194 ? 2.065 26.859 -3.401 1.00 29.97 397 ASN A O 1
ATOM 1395 N N . PRO A 1 195 ? 3.751 27.035 -4.891 1.00 27.60 398 PRO A N 1
ATOM 1396 C CA . PRO A 1 195 ? 4.731 27.121 -3.795 1.00 27.38 398 PRO A CA 1
ATOM 1397 C C . PRO A 1 195 ? 4.591 28.361 -2.853 1.00 28.18 398 PRO A C 1
ATOM 1398 O O . PRO A 1 195 ? 5.092 28.317 -1.706 1.00 28.79 398 PRO A O 1
ATOM 1402 N N . LYS A 1 196 ? 3.970 29.450 -3.335 1.00 28.08 399 LYS A N 1
ATOM 1403 C CA . LYS A 1 196 ? 3.731 30.668 -2.557 1.00 28.74 399 LYS A CA 1
ATOM 1404 C C . LYS A 1 196 ? 2.555 30.447 -1.569 1.00 32.64 399 LYS A C 1
ATOM 1405 O O . LYS A 1 196 ? 2.221 31.319 -0.743 1.00 33.42 399 LYS A O 1
ATOM 1411 N N . GLN A 1 197 ? 1.909 29.294 -1.692 1.00 32.52 400 GLN A N 1
ATOM 1412 C CA . GLN A 1 197 ? 0.796 28.932 -0.856 1.00 36.30 400 GLN A CA 1
ATOM 1413 C C . GLN A 1 197 ? -0.292 30.011 -0.810 1.00 37.00 400 GLN A C 1
ATOM 1414 O O . GLN A 1 197 ? -0.852 30.289 0.251 1.00 39.77 400 GLN A O 1
ATOM 1420 N N . ARG A 1 198 ? -0.603 30.596 -1.965 1.00 36.37 401 ARG A N 1
ATOM 1421 C CA . ARG A 1 198 ? -1.705 31.539 -2.103 1.00 32.18 401 ARG A CA 1
ATOM 1422 C C . ARG A 1 198 ? -3.056 30.836 -2.145 1.00 34.44 401 ARG A C 1
ATOM 1423 O O . ARG A 1 198 ? -3.108 29.598 -2.235 1.00 33.91 401 ARG A O 1
ATOM 1431 N N . VAL A 1 199 ? -4.141 31.613 -2.051 1.00 33.27 402 VAL A N 1
ATOM 1432 C CA . VAL A 1 199 ? -5.481 31.085 -2.100 1.00 33.53 402 VAL A CA 1
ATOM 1433 C C . VAL A 1 199 ? -5.865 31.318 -3.529 1.00 33.75 402 VAL A C 1
ATOM 1434 O O . VAL A 1 199 ? -6.017 32.435 -3.942 1.00 34.93 402 VAL A O 1
ATOM 1438 N N . LEU A 1 200 ? -5.986 30.255 -4.314 1.00 36.15 403 LEU A N 1
ATOM 1439 C CA . LEU A 1 200 ? -6.263 30.392 -5.766 1.00 36.11 403 LEU A CA 1
ATOM 1440 C C . LEU A 1 200 ? -7.564 29.671 -6.159 1.00 36.29 403 LEU A C 1
ATOM 1441 O O . LEU A 1 200 ? -7.998 28.725 -5.498 1.00 37.97 403 LEU A O 1
ATOM 1446 N N . GLY A 1 201 ? -8.198 30.131 -7.221 1.00 35.72 404 GLY A N 1
ATOM 1447 C CA . GLY A 1 201 ? -9.473 29.554 -7.632 1.00 35.90 404 GLY A CA 1
ATOM 1448 C C . GLY A 1 201 ? -9.390 28.943 -9.021 1.00 35.19 404 GLY A C 1
ATOM 1449 O O . GLY A 1 201 ? -8.619 29.421 -9.888 1.00 33.24 404 GLY A O 1
ATOM 1450 N N . ASN A 1 202 ? -10.165 27.875 -9.222 1.00 33.90 405 ASN A N 1
ATOM 1451 C CA . ASN A 1 202 ? -10.242 27.200 -10.515 1.00 33.56 405 ASN A CA 1
ATOM 1452 C C . ASN A 1 202 ? -8.843 26.938 -11.127 1.00 32.85 405 ASN A C 1
ATOM 1453 O O . ASN A 1 202 ? -8.578 27.265 -12.302 1.00 33.24 405 ASN A O 1
ATOM 1458 N N . THR A 1 203 ? -7.959 26.360 -10.308 1.00 31.09 406 THR A N 1
ATOM 1459 C CA . THR A 1 203 ? -6.565 26.127 -10.686 1.00 31.27 406 THR A CA 1
ATOM 1460 C C . THR A 1 203 ? -6.405 24.905 -11.571 1.00 31.59 406 THR A C 1
ATOM 1461 O O . THR A 1 203 ? -6.828 23.792 -11.201 1.00 30.34 406 THR A O 1
ATOM 1465 N N . TRP A 1 204 ? -5.784 25.121 -12.720 1.00 31.27 407 TRP A N 1
ATOM 1466 C CA . TRP A 1 204 ? -5.375 24.044 -13.626 1.00 31.59 407 TRP A CA 1
ATOM 1467 C C . TRP A 1 204 ? -3.874 24.018 -13.706 1.00 29.19 407 TRP A C 1
ATOM 1468 O O . TRP A 1 204 ? -3.264 25.075 -13.688 1.00 30.57 407 TRP A O 1
ATOM 1479 N N . VAL A 1 205 ? -3.294 22.819 -13.809 1.00 27.40 408 VAL A N 1
ATOM 1480 C CA . VAL A 1 205 ? -1.865 22.622 -14.017 1.00 24.08 408 VAL A CA 1
ATOM 1481 C C . VAL A 1 205 ? -1.674 21.745 -15.265 1.00 28.00 408 VAL A C 1
ATOM 1482 O O . VAL A 1 205 ? -2.378 20.736 -15.450 1.00 28.76 408 VAL A O 1
ATOM 1486 N N . TYR A 1 206 ? -0.737 22.129 -16.132 1.00 28.57 409 TYR A N 1
ATOM 1487 C CA . TYR A 1 206 ? -0.436 21.397 -17.358 1.00 28.03 409 TYR A CA 1
ATOM 1488 C C . TYR A 1 206 ? 1.001 20.939 -17.300 1.00 28.31 409 TYR A C 1
ATOM 1489 O O . TYR A 1 206 ? 1.870 21.756 -17.094 1.00 31.22 409 TYR A O 1
ATOM 1498 N N . ILE A 1 207 ? 1.262 19.643 -17.433 1.00 27.70 410 ILE A N 1
ATOM 1499 C CA . ILE A 1 207 ? 2.624 19.165 -17.469 1.00 26.75 410 ILE A CA 1
ATOM 1500 C C . ILE A 1 207 ? 2.933 18.714 -18.892 1.00 28.07 410 ILE A C 1
ATOM 1501 O O . ILE A 1 207 ? 2.432 17.692 -19.323 1.00 30.69 410 ILE A O 1
ATOM 1506 N N . LYS A 1 208 ? 3.744 19.468 -19.611 1.00 28.33 411 LYS A N 1
ATOM 1507 C CA . LYS A 1 208 ? 3.993 19.237 -21.027 1.00 30.31 411 LYS A CA 1
ATOM 1508 C C . LYS A 1 208 ? 5.301 18.509 -21.251 1.00 31.24 411 LYS A C 1
ATOM 1509 O O . LYS A 1 208 ? 6.274 18.741 -20.530 1.00 33.75 411 LYS A O 1
ATOM 1515 N N . GLY A 1 209 ? 5.354 17.659 -22.276 1.00 31.50 412 GLY A N 1
ATOM 1516 C CA . GLY A 1 209 ? 6.564 16.917 -22.574 1.00 30.21 412 GLY A CA 1
ATOM 1517 C C . GLY A 1 209 ? 7.458 17.706 -23.504 1.00 33.58 412 GLY A C 1
ATOM 1518 O O . GLY A 1 209 ? 8.470 17.185 -23.984 1.00 36.94 412 GLY A O 1
ATOM 1519 N N . TYR A 1 210 ? 7.103 18.966 -23.755 1.00 33.43 413 TYR A N 1
ATOM 1520 C CA . TYR A 1 210 ? 7.848 19.874 -24.631 1.00 34.83 413 TYR A CA 1
ATOM 1521 C C . TYR A 1 210 ? 7.631 21.327 -24.168 1.00 36.34 413 TYR A C 1
ATOM 1522 O O . TYR A 1 210 ? 6.861 21.573 -23.254 1.00 36.04 413 TYR A O 1
ATOM 1531 N N . GLN A 1 211 ? 8.279 22.287 -24.828 1.00 39.12 414 GLN A N 1
ATOM 1532 C CA . GLN A 1 211 ? 8.136 23.696 -24.484 1.00 40.15 414 GLN A CA 1
ATOM 1533 C C . GLN A 1 211 ? 7.249 24.360 -25.532 1.00 42.82 414 GLN A C 1
ATOM 1534 O O . GLN A 1 211 ? 6.032 24.341 -25.390 1.00 43.82 414 GLN A O 1
ATOM 1540 N N . ASP A 1 212 ? 7.830 24.894 -26.606 1.00 46.90 415 ASP A N 1
ATOM 1541 C CA . ASP A 1 212 ? 7.023 25.615 -27.592 1.00 50.20 415 ASP A CA 1
ATOM 1542 C C . ASP A 1 212 ? 6.726 24.786 -28.845 1.00 49.94 415 ASP A C 1
ATOM 1543 O O . ASP A 1 212 ? 5.632 24.807 -29.371 1.00 47.58 415 ASP A O 1
ATOM 1548 N N . LYS A 1 213 ? 7.672 23.971 -29.276 1.00 51.57 416 LYS A N 1
ATOM 1549 C CA . LYS A 1 213 ? 7.382 23.061 -30.389 1.00 53.21 416 LYS A CA 1
ATOM 1550 C C . LYS A 1 213 ? 7.471 21.588 -29.999 1.00 49.88 416 LYS A C 1
ATOM 1551 O O . LYS A 1 213 ? 8.508 21.116 -29.578 1.00 46.33 416 LYS A O 1
ATOM 1557 N N . ILE A 1 214 ? 6.368 20.871 -30.154 1.00 48.30 417 ILE A N 1
ATOM 1558 C CA . ILE A 1 214 ? 6.355 19.431 -29.939 1.00 49.58 417 ILE A CA 1
ATOM 1559 C C . ILE A 1 214 ? 7.593 18.717 -30.529 1.00 48.19 417 ILE A C 1
ATOM 1560 O O . ILE A 1 214 ? 8.156 17.853 -29.864 1.00 46.55 417 ILE A O 1
ATOM 1565 N N . GLU A 1 215 ? 8.018 19.092 -31.742 1.00 47.65 418 GLU A N 1
ATOM 1566 C CA . GLU A 1 215 ? 9.075 18.368 -32.486 1.00 46.72 418 GLU A CA 1
ATOM 1567 C C . GLU A 1 215 ? 10.449 18.604 -31.873 1.00 45.83 418 GLU A C 1
ATOM 1568 O O . GLU A 1 215 ? 11.392 17.882 -32.186 1.00 46.08 418 GLU A O 1
ATOM 1570 N N . GLU A 1 216 ? 10.558 19.595 -30.990 1.00 44.83 419 GLU A N 1
ATOM 1571 C CA . GLU A 1 216 ? 11.850 19.978 -30.404 1.00 43.75 419 GLU A CA 1
ATOM 1572 C C . GLU A 1 216 ? 12.215 19.347 -29.079 1.00 40.04 419 GLU A C 1
ATOM 1573 O O . GLU A 1 216 ? 13.245 19.703 -28.524 1.00 42.67 419 GLU A O 1
ATOM 1579 N N . SER A 1 217 ? 11.391 18.465 -28.548 1.00 33.88 420 SER A N 1
ATOM 1580 C CA . SER A 1 217 ? 11.686 17.803 -27.288 1.00 31.87 420 SER A CA 1
ATOM 1581 C C . SER A 1 217 ? 11.494 16.266 -27.416 1.00 32.38 420 SER A C 1
ATOM 1582 O O . SER A 1 217 ? 10.626 15.791 -28.134 1.00 32.24 420 SER A O 1
ATOM 1585 N N . SER A 1 218 ? 12.326 15.482 -26.761 1.00 31.29 421 SER A N 1
ATOM 1586 C CA . SER A 1 218 ? 12.121 14.046 -26.793 1.00 32.82 421 SER A CA 1
ATOM 1587 C C . SER A 1 218 ? 11.100 13.579 -25.752 1.00 32.42 421 SER A C 1
ATOM 1588 O O . SER A 1 218 ? 10.825 12.382 -25.621 1.00 32.35 421 SER A O 1
ATOM 1591 N N . GLY A 1 219 ? 10.581 14.517 -24.972 1.00 33.50 422 GLY A N 1
ATOM 1592 C CA . GLY A 1 219 ? 9.645 14.186 -23.919 1.00 30.91 422 GLY A CA 1
ATOM 1593 C C . GLY A 1 219 ? 8.414 13.491 -24.484 1.00 32.87 422 GLY A C 1
ATOM 1594 O O . GLY A 1 219 ? 7.956 13.827 -25.575 1.00 33.78 422 GLY A O 1
ATOM 1595 N N . LYS A 1 220 ? 7.842 12.583 -23.703 1.00 32.86 423 LYS A N 1
ATOM 1596 C CA . LYS A 1 220 ? 6.708 11.780 -24.099 1.00 36.58 423 LYS A CA 1
ATOM 1597 C C . LYS A 1 220 ? 5.790 11.665 -22.881 1.00 33.74 423 LYS A C 1
ATOM 1598 O O . LYS A 1 220 ? 6.076 10.884 -21.974 1.00 33.30 423 LYS A O 1
ATOM 1604 N N . VAL A 1 221 ? 4.714 12.469 -22.854 1.00 33.38 424 VAL A N 1
ATOM 1605 C CA . VAL A 1 221 ? 3.795 12.546 -21.729 1.00 29.06 424 VAL A CA 1
ATOM 1606 C C . VAL A 1 221 ? 2.452 11.996 -22.204 1.00 30.74 424 VAL A C 1
ATOM 1607 O O . VAL A 1 221 ? 1.878 12.518 -23.160 1.00 32.30 424 VAL A O 1
ATOM 1611 N N . SER A 1 222 ? 1.936 10.969 -21.526 1.00 28.98 425 SER A N 1
ATOM 1612 C CA . SER A 1 222 ? 0.678 10.357 -21.911 1.00 29.14 425 SER A CA 1
ATOM 1613 C C . SER A 1 222 ? 0.262 9.473 -20.736 1.00 29.73 425 SER A C 1
ATOM 1614 O O . SER A 1 222 ? 1.031 9.286 -19.785 1.00 31.51 425 SER A O 1
ATOM 1617 N N . ALA A 1 223 ? -0.955 8.947 -20.789 1.00 30.31 426 ALA A N 1
ATOM 1618 C CA . ALA A 1 223 ? -1.427 7.975 -19.794 1.00 30.92 426 ALA A CA 1
ATOM 1619 C C . ALA A 1 223 ? -0.554 6.701 -19.732 1.00 31.79 426 ALA A C 1
ATOM 1620 O O . ALA A 1 223 ? -0.402 6.122 -18.656 1.00 34.32 426 ALA A O 1
ATOM 1622 N N . THR A 1 224 ? 0.045 6.253 -20.840 1.00 31.86 427 THR A N 1
ATOM 1623 C CA . THR A 1 224 ? 0.883 5.044 -20.707 1.00 36.02 427 THR A CA 1
ATOM 1624 C C . THR A 1 224 ? 2.349 5.356 -20.349 1.00 34.54 427 THR A C 1
ATOM 1625 O O . THR A 1 224 ? 3.023 4.527 -19.746 1.00 33.37 427 THR A O 1
ATOM 1629 N N . ASP A 1 225 ? 2.825 6.530 -20.769 1.00 34.46 428 ASP A N 1
ATOM 1630 C CA . ASP A 1 225 ? 4.197 6.951 -20.550 1.00 32.58 428 ASP A CA 1
ATOM 1631 C C . ASP A 1 225 ? 4.460 7.646 -19.218 1.00 31.84 428 ASP A C 1
ATOM 1632 O O . ASP A 1 225 ? 5.597 7.689 -18.796 1.00 31.33 428 ASP A O 1
ATOM 1637 N N . THR A 1 226 ? 3.432 8.152 -18.537 1.00 29.14 429 THR A N 1
ATOM 1638 C CA . THR A 1 226 ? 3.649 8.981 -17.363 1.00 28.93 429 THR A CA 1
ATOM 1639 C C . THR A 1 226 ? 2.886 8.523 -16.124 1.00 28.58 429 THR A C 1
ATOM 1640 O O . THR A 1 226 ? 1.737 8.201 -16.210 1.00 28.61 429 THR A O 1
ATOM 1644 N N . LYS A 1 227 ? 3.514 8.550 -14.964 1.00 29.62 430 LYS A N 1
ATOM 1645 C CA . LYS A 1 227 ? 2.818 8.304 -13.704 1.00 32.22 430 LYS A CA 1
ATOM 1646 C C . LYS A 1 227 ? 2.972 9.502 -12.756 1.00 30.83 430 LYS A C 1
ATOM 1647 O O . LYS A 1 227 ? 4.070 10.065 -12.588 1.00 30.64 430 LYS A O 1
ATOM 1653 N N . LEU A 1 228 ? 1.874 9.869 -12.118 1.00 28.34 431 LEU A N 1
ATOM 1654 C CA . LEU A 1 228 ? 1.868 11.055 -11.293 1.00 27.30 431 LEU A CA 1
ATOM 1655 C C . LEU A 1 228 ? 1.391 10.726 -9.893 1.00 28.82 431 LEU A C 1
ATOM 1656 O O . LEU A 1 228 ? 0.450 9.939 -9.725 1.00 31.63 431 LEU A O 1
ATOM 1661 N N . ARG A 1 229 ? 2.041 11.312 -8.896 1.00 25.94 432 ARG A N 1
ATOM 1662 C CA . ARG A 1 229 ? 1.576 11.182 -7.555 1.00 27.84 432 ARG A CA 1
ATOM 1663 C C . ARG A 1 229 ? 1.470 12.614 -7.015 1.00 28.94 432 ARG A C 1
ATOM 1664 O O . ARG A 1 229 ? 2.313 13.473 -7.336 1.00 30.41 432 ARG A O 1
ATOM 1672 N N . ILE A 1 230 ? 0.415 12.891 -6.254 1.00 26.46 433 ILE A N 1
ATOM 1673 C CA . ILE A 1 230 ? 0.130 14.259 -5.819 1.00 26.39 433 ILE A CA 1
ATOM 1674 C C . ILE A 1 230 ? 0.082 14.312 -4.317 1.00 28.22 433 ILE A C 1
ATOM 1675 O O . ILE A 1 230 ? -0.572 13.450 -3.691 1.00 29.01 433 ILE A O 1
ATOM 1680 N N . PHE A 1 231 ? 0.791 15.290 -3.742 1.00 27.58 434 PHE A N 1
ATOM 1681 C CA . PHE A 1 231 ? 0.901 15.434 -2.298 1.00 29.68 434 PHE A CA 1
ATOM 1682 C C . PHE A 1 231 ? 0.518 16.802 -1.810 1.00 30.88 434 PHE A C 1
ATOM 1683 O O . PHE A 1 231 ? 0.997 17.822 -2.316 1.00 31.95 434 PHE A O 1
ATOM 1691 N N . GLU A 1 232 ? -0.312 16.814 -0.784 1.00 31.15 435 GLU A N 1
ATOM 1692 C CA . GLU A 1 232 ? -0.679 18.035 -0.136 1.00 34.70 435 GLU A CA 1
ATOM 1693 C C . GLU A 1 232 ? 0.371 18.350 0.956 1.00 36.38 435 GLU A C 1
ATOM 1694 O O . GLU A 1 232 ? 0.558 17.565 1.888 1.00 39.90 435 GLU A O 1
ATOM 1700 N N . VAL A 1 233 ? 1.097 19.463 0.810 1.00 36.29 436 VAL A N 1
ATOM 1701 C CA . VAL A 1 233 ? 2.113 19.879 1.759 1.00 33.87 436 VAL A CA 1
ATOM 1702 C C . VAL A 1 233 ? 1.490 20.481 3.010 1.00 35.36 436 VAL A C 1
ATOM 1703 O O . VAL A 1 233 ? 0.591 21.313 2.926 1.00 34.78 436 VAL A O 1
ATOM 1707 N N . ASN A 1 234 ? 1.991 20.091 4.169 1.00 35.67 437 ASN A N 1
ATOM 1708 C CA . ASN A 1 234 ? 1.496 20.626 5.398 1.00 36.83 437 ASN A CA 1
ATOM 1709 C C . ASN A 1 234 ? 2.251 21.873 5.853 1.00 38.70 437 ASN A C 1
ATOM 1710 O O . ASN A 1 234 ? 1.634 22.901 6.147 1.00 38.78 437 ASN A O 1
ATOM 1715 N N . ASP A 1 235 ? 3.580 21.797 5.900 1.00 39.20 438 ASP A N 1
ATOM 1716 C CA . ASP A 1 235 ? 4.381 22.944 6.240 1.00 37.35 438 ASP A CA 1
ATOM 1717 C C . ASP A 1 235 ? 5.318 23.284 5.077 1.00 38.27 438 ASP A C 1
ATOM 1718 O O . ASP A 1 235 ? 6.343 22.614 4.852 1.00 39.62 438 ASP A O 1
ATOM 1723 N N . THR A 1 236 ? 4.956 24.335 4.352 1.00 35.52 439 THR A N 1
ATOM 1724 C CA . THR A 1 236 ? 5.694 24.807 3.211 1.00 35.71 439 THR A CA 1
ATOM 1725 C C . THR A 1 236 ? 7.146 25.221 3.501 1.00 36.49 439 THR A C 1
ATOM 1726 O O . THR A 1 236 ? 8.007 25.173 2.614 1.00 38.52 439 THR A O 1
ATOM 1730 N N . SER A 1 237 ? 7.443 25.624 4.723 1.00 36.63 440 SER A N 1
ATOM 1731 C CA . SER A 1 237 ? 8.794 26.087 5.032 1.00 36.23 440 SER A CA 1
ATOM 1732 C C . SER A 1 237 ? 9.748 24.899 5.100 1.00 37.65 440 SER A C 1
ATOM 1733 O O . SER A 1 237 ? 10.944 25.095 5.054 1.00 39.10 440 SER A O 1
ATOM 1736 N N . LYS A 1 238 ? 9.229 23.666 5.211 1.00 37.49 441 LYS A N 1
ATOM 1737 C CA . LYS A 1 238 ? 10.091 22.492 5.133 1.00 35.68 441 LYS A CA 1
ATOM 1738 C C . LYS A 1 238 ? 10.541 22.091 3.714 1.00 34.60 441 LYS A C 1
ATOM 1739 O O . LYS A 1 238 ? 11.429 21.303 3.546 1.00 33.09 441 LYS A O 1
ATOM 1745 N N . LEU A 1 239 ? 9.922 22.640 2.686 1.00 35.43 442 LEU A N 1
ATOM 1746 C CA . LEU A 1 239 ? 10.185 22.222 1.318 1.00 34.69 442 LEU A CA 1
ATOM 1747 C C . LEU A 1 239 ? 11.615 22.560 0.838 1.00 34.01 442 LEU A C 1
ATOM 1748 O O . LEU A 1 239 ? 12.206 23.568 1.225 1.00 34.13 442 LEU A O 1
ATOM 1753 N N . SER A 1 240 ? 12.193 21.717 -0.002 1.00 33.73 443 SER A N 1
ATOM 1754 C CA . SER A 1 240 ? 13.580 21.938 -0.386 1.00 33.34 443 SER A CA 1
ATOM 1755 C C . SER A 1 240 ? 13.742 22.990 -1.479 1.00 32.84 443 SER A C 1
ATOM 1756 O O . SER A 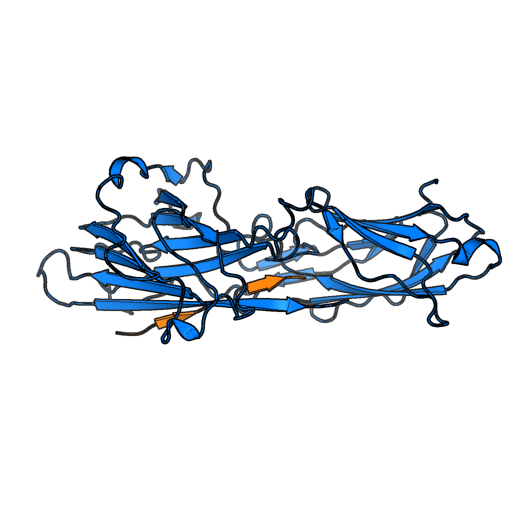1 240 ? 12.805 23.371 -2.191 1.00 32.54 443 SER A O 1
ATOM 1759 N N . GLU A 1 241 ? 14.967 23.453 -1.606 1.00 34.35 444 GLU A N 1
ATOM 1760 C CA . GLU A 1 241 ? 15.353 24.304 -2.707 1.00 33.45 444 GLU A CA 1
ATOM 1761 C C . GLU A 1 241 ? 15.928 23.528 -3.823 1.00 31.59 444 GLU A C 1
ATOM 1762 O O . GLU A 1 241 ? 16.010 24.043 -4.927 1.00 32.89 444 GLU A O 1
ATOM 1768 N N . SER A 1 242 ? 16.377 22.313 -3.517 1.00 29.00 445 SER A N 1
ATOM 1769 C CA . SER A 1 242 ? 17.037 21.482 -4.484 1.00 27.44 445 SER A CA 1
ATOM 1770 C C . SER A 1 242 ? 16.028 20.784 -5.401 1.00 27.10 445 SER A C 1
ATOM 1771 O O . SER A 1 242 ? 16.416 20.156 -6.366 1.00 29.40 445 SER A O 1
ATOM 1774 N N . TYR A 1 243 ? 14.741 20.892 -5.083 1.00 25.94 446 TYR A N 1
ATOM 1775 C CA . TYR A 1 243 ? 13.652 20.150 -5.738 1.00 24.48 446 TYR A CA 1
ATOM 1776 C C . TYR A 1 243 ? 13.531 18.672 -5.349 1.00 25.58 446 TYR A C 1
ATOM 1777 O O . TYR A 1 243 ? 12.762 17.909 -5.950 1.00 27.06 446 TYR A O 1
ATOM 1786 N N . TYR A 1 244 ? 14.290 18.261 -4.351 1.00 24.69 447 TYR A N 1
ATOM 1787 C CA . TYR A 1 244 ? 14.149 16.930 -3.838 1.00 27.77 447 TYR A CA 1
ATOM 1788 C C . TYR A 1 244 ? 12.891 16.850 -2.958 1.00 27.40 447 TYR A C 1
ATOM 1789 O O . TYR A 1 244 ? 12.562 17.784 -2.244 1.00 28.37 447 TYR A O 1
ATOM 1798 N N . ALA A 1 245 ? 12.175 15.736 -3.012 1.00 28.92 448 ALA A N 1
ATOM 1799 C CA . ALA A 1 245 ? 10.935 15.629 -2.214 1.00 29.47 448 ALA A CA 1
ATOM 1800 C C . ALA A 1 245 ? 10.701 14.190 -1.888 1.00 29.81 448 ALA A C 1
ATOM 1801 O O . ALA A 1 245 ? 10.728 13.366 -2.775 1.00 32.11 448 ALA A O 1
ATOM 1803 N N . ASP A 1 246 ? 10.492 13.875 -0.621 1.00 32.30 449 ASP A N 1
ATOM 1804 C CA . ASP A 1 246 ? 10.352 12.486 -0.180 1.00 32.96 449 ASP A CA 1
ATOM 1805 C C . ASP A 1 246 ? 8.872 12.099 -0.107 1.00 34.03 449 ASP A C 1
ATOM 1806 O O . ASP A 1 246 ? 8.099 12.575 0.762 1.00 34.31 449 ASP A O 1
ATOM 1811 N N . PRO A 1 247 ? 8.460 11.191 -0.987 1.00 33.82 450 PRO A N 1
ATOM 1812 C CA . PRO A 1 247 ? 7.065 10.789 -1.002 1.00 33.38 450 PRO A CA 1
ATOM 1813 C C . PRO A 1 247 ? 6.614 10.170 0.331 1.00 33.39 450 PRO A C 1
ATOM 1814 O O . PRO A 1 247 ? 5.441 10.011 0.537 1.00 35.18 450 PRO A O 1
ATOM 1818 N N . ASN A 1 248 ? 7.516 9.848 1.243 1.00 32.53 451 ASN A N 1
ATOM 1819 C CA . ASN A 1 248 ? 7.091 9.237 2.506 1.00 33.95 451 ASN A CA 1
ATOM 1820 C C . ASN A 1 248 ? 7.310 10.203 3.643 1.00 34.79 451 ASN A C 1
ATOM 1821 O O . ASN A 1 248 ? 7.098 9.863 4.802 1.00 35.88 451 ASN A O 1
ATOM 1826 N N . ASP A 1 249 ? 7.764 11.404 3.309 1.00 34.97 452 ASP A N 1
ATOM 1827 C CA . ASP A 1 249 ? 7.841 12.481 4.261 1.00 35.45 452 ASP A CA 1
ATOM 1828 C C . ASP A 1 249 ? 6.441 12.718 4.908 1.00 36.58 452 ASP A C 1
ATOM 1829 O O . ASP A 1 249 ? 5.415 12.921 4.220 1.00 33.48 452 ASP A O 1
ATOM 1834 N N . SER A 1 250 ? 6.411 12.693 6.234 1.00 37.00 453 SER A N 1
ATOM 1835 C CA . SER A 1 250 ? 5.176 12.949 6.954 1.00 38.10 453 SER A CA 1
ATOM 1836 C C . SER A 1 250 ? 4.650 14.383 6.713 1.00 37.72 453 SER A C 1
ATOM 1837 O O . SER A 1 250 ? 3.499 14.644 6.999 1.00 39.89 453 SER A O 1
ATOM 1840 N N . ASN A 1 251 ? 5.474 15.285 6.178 1.00 35.85 454 ASN A N 1
ATOM 1841 C CA . ASN A 1 251 ? 5.035 16.641 5.822 1.00 33.31 454 ASN A CA 1
ATOM 1842 C C . ASN A 1 251 ? 4.248 16.608 4.520 1.00 32.62 454 ASN A C 1
ATOM 1843 O O . ASN A 1 251 ? 3.640 17.599 4.157 1.00 33.42 454 ASN A O 1
ATOM 1848 N N . LEU A 1 252 ? 4.256 15.479 3.823 1.00 31.57 455 LEU A N 1
ATOM 1849 C CA . LEU A 1 252 ? 3.480 15.317 2.613 1.00 32.86 455 LEU A CA 1
ATOM 1850 C C . LEU A 1 252 ? 2.273 14.376 2.819 1.00 35.56 455 LEU A C 1
ATOM 1851 O O . LEU A 1 252 ? 2.424 13.221 3.229 1.00 38.52 455 LEU A O 1
ATOM 1856 N N . LYS A 1 253 ? 1.073 14.834 2.503 1.00 36.49 456 LYS A N 1
ATOM 1857 C CA . LYS A 1 253 ? -0.066 13.937 2.587 1.00 38.23 456 LYS A CA 1
ATOM 1858 C C . LYS A 1 253 ? -0.501 13.457 1.195 1.00 35.61 456 LYS A C 1
ATOM 1859 O O . LYS A 1 253 ? -1.001 14.243 0.401 1.00 37.06 456 LYS A O 1
ATOM 1865 N N . GLU A 1 254 ? -0.316 12.185 0.873 1.00 33.23 457 GLU A N 1
ATOM 1866 C CA . GLU A 1 254 ? -0.715 11.728 -0.462 1.00 32.69 457 GLU A CA 1
ATOM 1867 C C . GLU A 1 254 ? -2.221 11.896 -0.765 1.00 32.45 457 GLU A C 1
ATOM 1868 O O . GLU A 1 254 ? -3.078 11.495 0.003 1.00 32.37 457 GLU A O 1
ATOM 1874 N N . VAL A 1 255 ? -2.522 12.500 -1.908 1.00 32.04 458 VAL A N 1
ATOM 1875 C CA . VAL A 1 255 ? -3.901 12.686 -2.355 1.00 28.11 458 VAL A CA 1
ATOM 1876 C C . VAL A 1 255 ? -4.067 12.184 -3.775 1.00 29.38 458 VAL A C 1
ATOM 1877 O O . VAL A 1 255 ? -5.049 12.476 -4.414 1.00 33.33 458 VAL A O 1
ATOM 1881 N N . THR A 1 256 ? -3.105 11.429 -4.280 1.00 29.54 459 THR A N 1
ATOM 1882 C CA . THR A 1 256 ? -3.226 10.879 -5.636 1.00 32.31 459 THR A CA 1
ATOM 1883 C C . THR A 1 256 ? -4.626 10.315 -5.939 1.00 36.34 459 THR A C 1
ATOM 1884 O O . THR A 1 256 ? -5.244 10.675 -6.942 1.00 35.82 459 THR A O 1
ATOM 1888 N N . ASP A 1 257 ? -5.127 9.450 -5.057 1.00 41.45 460 ASP A N 1
ATOM 1889 C CA . ASP A 1 257 ? -6.472 8.870 -5.218 1.00 44.71 460 ASP A CA 1
ATOM 1890 C C . ASP A 1 257 ? -7.599 9.849 -5.434 1.00 43.63 460 ASP A C 1
ATOM 1891 O O . ASP A 1 257 ? -8.515 9.557 -6.199 1.00 41.73 460 ASP A O 1
ATOM 1896 N N . GLN A 1 258 ? -7.531 11.005 -4.785 1.00 43.06 461 GLN A N 1
ATOM 1897 C CA . GLN A 1 258 ? -8.552 12.028 -4.996 1.00 44.72 461 GLN A CA 1
ATOM 1898 C C . GLN A 1 258 ? -8.517 12.646 -6.378 1.00 43.81 461 GLN A C 1
ATOM 1899 O O . GLN A 1 258 ? -9.531 13.170 -6.852 1.00 44.43 461 GLN A O 1
ATOM 1905 N N . PHE A 1 259 ? -7.369 12.553 -7.040 1.00 42.16 462 PHE A N 1
ATOM 1906 C CA . PHE A 1 259 ? -7.218 13.139 -8.364 1.00 41.84 462 PHE A CA 1
ATOM 1907 C C . PHE A 1 259 ? -7.463 12.110 -9.440 1.00 43.72 462 PHE A C 1
ATOM 1908 O O . PHE A 1 259 ? -7.173 12.343 -10.610 1.00 43.92 462 PHE A O 1
ATOM 1916 N N . LYS A 1 260 ? -8.005 10.963 -9.046 1.00 49.05 463 LYS A N 1
ATOM 1917 C CA . LYS A 1 260 ? -8.147 9.806 -9.965 1.00 54.42 463 LYS A CA 1
ATOM 1918 C C . LYS A 1 260 ? -8.853 10.147 -11.292 1.00 52.47 463 LYS A C 1
ATOM 1919 O O . LYS A 1 260 ? -8.333 9.806 -12.351 1.00 53.74 463 LYS A O 1
ATOM 1925 N N . ASN A 1 261 ? -10.002 10.827 -11.246 1.00 50.93 464 ASN A N 1
ATOM 1926 C CA . ASN A 1 261 ? -10.661 11.281 -12.478 1.00 49.93 464 ASN A CA 1
ATOM 1927 C C . ASN A 1 261 ? -10.588 12.829 -12.647 1.00 50.08 464 ASN A C 1
ATOM 1928 O O . ASN A 1 261 ? -11.494 13.461 -13.165 1.00 51.82 464 ASN A O 1
ATOM 1930 N N . ARG A 1 262 ? -9.469 13.434 -12.221 1.00 49.90 465 ARG A N 1
ATOM 1931 C CA . ARG A 1 262 ? -9.176 14.874 -12.419 1.00 46.71 465 ARG A CA 1
ATOM 1932 C C . ARG A 1 262 ? -7.886 15.120 -13.220 1.00 44.12 465 ARG A C 1
ATOM 1933 O O . ARG A 1 262 ? -7.417 16.230 -13.343 1.00 44.41 465 ARG A O 1
ATOM 1941 N N . ILE A 1 263 ? -7.306 14.065 -13.761 1.00 41.77 466 ILE A N 1
ATOM 1942 C CA . ILE A 1 263 ? -6.091 14.170 -14.574 1.00 38.14 466 ILE A CA 1
ATOM 1943 C C . ILE A 1 263 ? -6.453 13.728 -15.967 1.00 36.12 466 ILE A C 1
ATOM 1944 O O . ILE A 1 263 ? -6.961 12.620 -16.133 1.00 35.68 466 ILE A O 1
ATOM 1949 N N . TYR A 1 264 ? -6.209 14.584 -16.953 1.00 33.98 467 TYR A N 1
ATOM 1950 C CA . TYR A 1 264 ? -6.674 14.342 -18.336 1.00 34.29 467 TYR A CA 1
ATOM 1951 C C . TYR A 1 264 ? -5.535 14.388 -19.288 1.00 34.61 467 TYR A C 1
ATOM 1952 O O . TYR A 1 264 ? -4.572 15.110 -19.094 1.00 36.28 467 TYR A O 1
ATOM 1961 N N . TYR A 1 265 ? -5.647 13.614 -20.340 1.00 36.93 468 TYR A N 1
ATOM 1962 C CA . TYR A 1 265 ? -4.606 13.595 -21.326 1.00 40.61 468 TYR A CA 1
ATOM 1963 C C . TYR A 1 265 ? -5.305 14.031 -22.576 1.00 44.68 468 TYR A C 1
ATOM 1964 O O . TYR A 1 265 ? -5.052 13.478 -23.635 1.00 51.32 468 TYR A O 1
ATOM 1973 N N . GLU A 1 266 ? -6.174 15.045 -22.460 1.00 48.08 469 GLU A N 1
ATOM 1974 C CA . GLU A 1 266 ? -6.872 15.612 -23.633 1.00 48.53 469 GLU A CA 1
ATOM 1975 C C . GLU A 1 266 ? -5.943 16.123 -24.768 1.00 47.09 469 GLU A C 1
ATOM 1976 O O . GLU A 1 266 ? -6.360 16.162 -25.885 1.00 48.91 469 GLU A O 1
ATOM 1978 N N . HIS A 1 267 ? -4.691 16.489 -24.497 1.00 46.63 470 HIS A N 1
ATOM 1979 C CA . HIS A 1 267 ? -3.794 17.021 -25.533 1.00 46.08 470 HIS A CA 1
ATOM 1980 C C . HIS A 1 267 ? -2.479 16.265 -25.668 1.00 48.40 470 HIS A C 1
ATOM 1981 O O . HIS A 1 267 ? -2.037 15.594 -24.750 1.00 49.75 470 HIS A O 1
ATOM 1988 N N . PRO A 1 268 ? -1.840 16.388 -26.835 1.00 51.53 471 PRO A N 1
ATOM 1989 C CA . PRO A 1 268 ? -0.669 15.561 -27.131 1.00 50.58 471 PRO A CA 1
ATOM 1990 C C . PRO A 1 268 ? 0.455 16.015 -26.291 1.00 47.07 471 PRO A C 1
ATOM 1991 O O . PRO A 1 268 ? 0.754 17.213 -26.244 1.00 48.22 471 PRO A O 1
ATOM 1995 N N . ASN A 1 269 ? 1.099 15.047 -25.672 1.00 41.57 472 ASN A N 1
ATOM 1996 C CA . ASN A 1 269 ? 2.291 15.316 -24.942 1.00 36.47 472 ASN A CA 1
ATOM 1997 C C . ASN A 1 269 ? 1.992 16.259 -23.763 1.00 33.81 472 ASN A C 1
ATOM 1998 O O . ASN A 1 269 ? 2.873 16.995 -23.300 1.00 31.36 472 ASN A O 1
ATOM 2003 N N . VAL A 1 270 ? 0.751 16.201 -23.255 1.00 28.00 473 VAL A N 1
ATOM 2004 C CA . VAL A 1 270 ? 0.385 17.049 -22.160 1.00 26.18 473 VAL A CA 1
ATOM 2005 C C . VAL A 1 270 ? -0.532 16.394 -21.124 1.00 26.53 473 VAL A C 1
ATOM 2006 O O . VAL A 1 270 ? -1.569 15.843 -21.496 1.00 28.32 473 VAL A O 1
ATOM 2010 N N . ALA A 1 271 ? -0.186 16.544 -19.830 1.00 24.91 474 ALA A N 1
ATOM 2011 C CA . ALA A 1 271 ? -1.036 16.117 -18.704 1.00 25.79 474 ALA A CA 1
ATOM 2012 C C . ALA A 1 271 ? -1.748 17.276 -18.019 1.00 26.96 474 ALA A C 1
ATOM 2013 O O . ALA A 1 271 ? -1.107 18.132 -17.381 1.00 29.52 474 ALA A O 1
ATOM 2015 N N . SER A 1 272 ? -3.062 17.325 -18.172 1.00 26.36 475 SER A N 1
ATOM 2016 C CA . SER A 1 272 ? -3.840 18.394 -17.573 1.00 28.62 475 SER A CA 1
ATOM 2017 C C . SER A 1 272 ? -4.343 17.954 -16.203 1.00 29.19 475 SER A C 1
ATOM 2018 O O . SER A 1 272 ? -4.980 16.890 -16.087 1.00 30.10 475 SER A O 1
ATOM 2021 N N . ILE A 1 273 ? -4.124 18.793 -15.181 1.00 29.51 476 ILE A N 1
ATOM 2022 C CA . ILE A 1 273 ? -4.585 18.471 -13.823 1.00 27.90 476 ILE A CA 1
ATOM 2023 C C . ILE A 1 273 ? -5.480 19.556 -13.293 1.00 31.62 476 ILE A C 1
ATOM 2024 O O . ILE A 1 273 ? -5.093 20.741 -13.266 1.00 32.70 476 ILE A O 1
ATOM 2029 N N . LYS A 1 274 ? -6.670 19.148 -12.856 1.00 33.11 477 LYS A N 1
ATOM 2030 C CA . LYS A 1 274 ? -7.636 20.066 -12.287 1.00 34.17 477 LYS A CA 1
ATOM 2031 C C . LYS A 1 274 ? -7.484 20.122 -10.788 1.00 32.81 477 LYS A C 1
ATOM 2032 O O . LYS A 1 274 ? -7.978 19.258 -10.084 1.00 32.94 477 LYS A O 1
ATOM 2038 N N . PHE A 1 275 ? -6.819 21.165 -10.303 1.00 32.58 478 PHE A N 1
ATOM 2039 C CA . PHE A 1 275 ? -6.719 21.391 -8.870 1.00 30.76 478 PHE A CA 1
ATOM 2040 C C . PHE A 1 275 ? -7.944 22.062 -8.256 1.00 32.71 478 PHE A C 1
ATOM 2041 O O . PHE A 1 275 ? -8.252 21.826 -7.089 1.00 33.50 478 PHE A O 1
ATOM 2049 N N . GLY A 1 276 ? -8.641 22.907 -9.019 1.00 33.67 479 GLY A N 1
ATOM 2050 C CA . GLY A 1 276 ? -9.773 23.661 -8.469 1.00 34.77 479 GLY A CA 1
ATOM 2051 C C . GLY A 1 276 ? -9.350 24.771 -7.519 1.00 36.49 479 GLY A C 1
ATOM 2052 O O . GLY A 1 276 ? -8.317 25.427 -7.718 1.00 39.25 479 GLY A O 1
ATOM 2053 N N . ASP A 1 277 ? -10.134 24.974 -6.467 1.00 37.30 480 ASP A N 1
ATOM 2054 C CA . ASP A 1 277 ? -9.843 25.999 -5.471 1.00 35.59 480 ASP A CA 1
ATOM 2055 C C . ASP A 1 277 ? -8.942 25.436 -4.415 1.00 34.93 480 ASP A C 1
ATOM 2056 O O . ASP A 1 277 ? -9.293 24.483 -3.759 1.00 34.67 480 ASP A O 1
ATOM 2061 N N . ILE A 1 278 ? -7.779 26.039 -4.226 1.00 33.78 481 ILE A N 1
ATOM 2062 C CA . ILE A 1 278 ? -6.801 25.448 -3.360 1.00 32.86 481 ILE A CA 1
ATOM 2063 C C . ILE A 1 278 ? -6.228 26.522 -2.472 1.00 34.06 481 ILE A C 1
ATOM 2064 O O . ILE A 1 278 ? -6.343 27.712 -2.756 1.00 35.15 481 ILE A O 1
ATOM 2069 N N . THR A 1 279 ? -5.653 26.099 -1.357 1.00 36.40 482 THR A N 1
ATOM 2070 C CA . THR A 1 279 ? -5.121 27.028 -0.368 1.00 37.03 482 THR A CA 1
ATOM 2071 C C . THR A 1 279 ? -3.866 26.424 0.206 1.00 36.57 482 THR A C 1
ATOM 2072 O O . THR A 1 279 ? -3.321 26.954 1.140 1.00 41.39 482 THR A O 1
ATOM 2076 N N . LYS A 1 280 ? -3.420 25.295 -0.314 1.00 36.99 483 LYS A N 1
ATOM 2077 C CA . LYS A 1 280 ? -2.229 24.647 0.201 1.00 35.70 483 LYS A CA 1
ATOM 2078 C C . LYS A 1 280 ? -1.275 24.487 -1.002 1.00 35.22 483 LYS A C 1
ATOM 2079 O O . LYS A 1 280 ? -1.692 24.650 -2.161 1.00 35.98 483 LYS A O 1
ATOM 2081 N N . THR A 1 281 ? 0.019 24.281 -0.746 1.00 34.78 484 THR A N 1
ATOM 2082 C CA . THR A 1 281 ? 1.025 23.968 -1.787 1.00 31.90 484 THR A CA 1
ATOM 2083 C C . THR A 1 281 ? 0.965 22.465 -2.106 1.00 31.71 484 THR A C 1
ATOM 2084 O O . THR A 1 281 ? 0.671 21.668 -1.206 1.00 32.65 484 THR A O 1
ATOM 2088 N N . TYR A 1 282 ? 1.246 22.048 -3.343 1.00 29.35 485 TYR A N 1
ATOM 2089 C CA . TYR A 1 282 ? 1.261 20.597 -3.640 1.00 28.18 485 TYR A CA 1
ATOM 2090 C C . TYR A 1 282 ? 2.561 20.193 -4.231 1.00 27.34 485 TYR A C 1
ATOM 2091 O O . TYR A 1 282 ? 3.183 20.968 -4.971 1.00 29.13 485 TYR A O 1
ATOM 2100 N N . VAL A 1 283 ? 2.955 18.955 -3.957 1.00 28.65 486 VAL A N 1
ATOM 2101 C CA . VAL A 1 283 ? 4.087 18.344 -4.664 1.00 27.87 486 VAL A CA 1
ATOM 2102 C C . VAL A 1 283 ? 3.529 17.352 -5.627 1.00 27.37 486 VAL A C 1
ATOM 2103 O O . VAL A 1 283 ? 2.761 16.520 -5.218 1.00 28.84 486 VAL A O 1
ATOM 2107 N N . VAL A 1 284 ? 3.871 17.464 -6.905 1.00 26.49 487 VAL A N 1
ATOM 2108 C CA . VAL A 1 284 ? 3.461 16.447 -7.899 1.00 24.55 487 VAL A CA 1
ATOM 2109 C C . VAL A 1 284 ? 4.722 15.735 -8.344 1.00 25.70 487 VAL A C 1
ATOM 2110 O O . VAL A 1 284 ? 5.584 16.362 -8.932 1.00 28.09 487 VAL A O 1
ATOM 2114 N N . LEU A 1 285 ? 4.886 14.450 -8.033 1.00 27.36 488 LEU A N 1
ATOM 2115 C CA . LEU A 1 285 ? 6.078 13.691 -8.510 1.00 26.36 488 LEU A CA 1
ATOM 2116 C C . LEU A 1 285 ? 5.781 13.021 -9.859 1.00 27.85 488 LEU A C 1
ATOM 2117 O O . LEU A 1 285 ? 4.772 12.304 -10.001 1.00 27.93 488 LEU A O 1
ATOM 2122 N N . VAL A 1 286 ? 6.647 13.238 -10.845 1.00 27.94 489 VAL A N 1
ATOM 2123 C CA . VAL A 1 286 ? 6.368 12.773 -12.192 1.00 27.81 489 VAL A CA 1
ATOM 2124 C C . VAL A 1 286 ? 7.386 11.710 -12.522 1.00 30.83 489 VAL A C 1
ATOM 2125 O O . VAL A 1 286 ? 8.593 11.932 -12.375 1.00 32.63 489 VAL A O 1
ATOM 2129 N N . GLU A 1 287 ? 6.929 10.547 -12.970 1.00 32.57 490 GLU A N 1
ATOM 2130 C CA . GLU A 1 287 ? 7.853 9.580 -13.553 1.00 33.52 490 GLU A CA 1
ATOM 2131 C C . GLU A 1 287 ? 7.470 9.447 -14.994 1.00 32.20 490 GLU A C 1
ATOM 2132 O O . GLU A 1 287 ? 6.322 9.057 -15.305 1.00 32.93 490 GLU A O 1
ATOM 2138 N N . GLY A 1 288 ? 8.396 9.764 -15.891 1.00 29.47 491 GLY A N 1
ATOM 2139 C CA . GLY A 1 288 ? 8.041 9.768 -17.306 1.00 28.06 491 GLY A CA 1
ATOM 2140 C C . GLY A 1 288 ? 9.005 9.009 -18.189 1.00 29.73 491 GLY A C 1
ATOM 2141 O O . GLY A 1 288 ? 9.866 8.255 -17.705 1.00 31.92 491 GLY A O 1
ATOM 2142 N N . HIS A 1 289 ? 8.850 9.193 -19.494 1.00 27.85 492 HIS A N 1
ATOM 2143 C CA . HIS A 1 289 ? 9.733 8.624 -20.472 1.00 27.60 492 HIS A CA 1
ATOM 2144 C C . HIS A 1 289 ? 9.967 9.643 -21.558 1.00 29.40 492 HIS A C 1
ATOM 2145 O O . HIS A 1 289 ? 9.217 10.594 -21.710 1.00 31.84 492 HIS A O 1
ATOM 2152 N N . TYR A 1 290 ? 11.070 9.501 -22.259 1.00 31.91 493 TYR A N 1
ATOM 2153 C CA . TYR A 1 290 ? 11.372 10.329 -23.408 1.00 33.21 493 TYR A CA 1
ATOM 2154 C C . TYR A 1 290 ? 11.685 9.377 -24.543 1.00 34.72 493 TYR A C 1
ATOM 2155 O O . TYR A 1 290 ? 11.938 8.190 -24.334 1.00 35.44 493 TYR A O 1
ATOM 2164 N N . ASP A 1 291 ? 11.633 9.881 -25.752 1.00 35.10 494 ASP A N 1
ATOM 2165 C CA . ASP A 1 291 ? 11.648 8.991 -26.889 1.00 36.48 494 ASP A CA 1
ATOM 2166 C C . ASP A 1 291 ? 13.088 8.738 -27.380 1.00 38.37 494 ASP A C 1
ATOM 2167 O O . ASP A 1 291 ? 14.090 9.147 -26.735 1.00 40.39 494 ASP A O 1
ATOM 2172 N N . ASN A 1 292 ? 13.196 8.102 -28.537 1.00 41.31 495 ASN A N 1
ATOM 2173 C CA . ASN A 1 292 ? 14.511 7.774 -29.115 1.00 43.13 495 ASN A CA 1
ATOM 2174 C C . ASN A 1 292 ? 14.990 8.708 -30.243 1.00 43.33 495 ASN A C 1
ATOM 2175 O O . ASN A 1 292 ? 15.943 8.404 -30.948 1.00 45.50 495 ASN A O 1
ATOM 2180 N N . THR A 1 293 ? 14.346 9.851 -30.401 1.00 42.55 496 THR A N 1
ATOM 2181 C CA . THR A 1 293 ? 14.713 10.761 -31.468 1.00 44.48 496 THR A CA 1
ATOM 2182 C C . THR A 1 293 ? 16.089 11.412 -31.253 1.00 45.66 496 THR A C 1
ATOM 2183 O O . THR A 1 293 ? 16.629 12.059 -32.155 1.00 48.42 496 THR A O 1
ATOM 2187 N N . GLY A 1 294 ? 16.653 11.280 -30.062 1.00 47.54 497 GLY A N 1
ATOM 2188 C CA . GLY A 1 294 ? 17.921 11.943 -29.762 1.00 47.72 497 GLY A CA 1
ATOM 2189 C C . GLY A 1 294 ? 17.787 13.423 -29.466 1.00 48.89 497 GLY A C 1
ATOM 2190 O O . GLY A 1 294 ? 18.799 14.102 -29.266 1.00 50.45 497 GLY A O 1
ATOM 2191 N N . LYS A 1 295 ? 16.548 13.931 -29.433 1.00 47.91 498 LYS A N 1
ATOM 2192 C CA . LYS A 1 295 ? 16.289 15.331 -29.065 1.00 45.52 498 LYS A CA 1
ATOM 2193 C C . LYS A 1 295 ? 16.455 15.507 -27.555 1.00 43.85 498 LYS A C 1
ATOM 2194 O O . LYS A 1 295 ? 16.308 14.556 -26.765 1.00 43.08 498 LYS A O 1
ATOM 2200 N N . ASN A 1 296 ? 16.726 16.722 -27.141 1.00 41.33 499 ASN A N 1
ATOM 2201 C CA . ASN A 1 296 ? 16.783 16.982 -25.725 1.00 43.76 499 ASN A CA 1
ATOM 2202 C C . ASN A 1 296 ? 15.416 16.850 -25.045 1.00 42.30 499 ASN A C 1
ATOM 2203 O O . ASN A 1 296 ? 14.333 17.033 -25.669 1.00 38.09 499 ASN A O 1
ATOM 2208 N N . LEU A 1 297 ? 15.482 16.490 -23.768 1.00 37.79 500 LEU A N 1
ATOM 2209 C CA . LEU A 1 297 ? 14.295 16.398 -22.984 1.00 36.30 500 LEU A CA 1
ATOM 2210 C C . LEU A 1 297 ? 14.026 17.844 -22.498 1.00 37.40 500 LEU A C 1
ATOM 2211 O O . LEU A 1 297 ? 14.805 18.409 -21.739 1.00 38.03 500 LEU A O 1
ATOM 2216 N N . LYS A 1 298 ? 12.955 18.442 -22.995 1.00 35.63 501 LYS A N 1
ATOM 2217 C CA . LYS A 1 298 ? 12.643 19.823 -22.745 1.00 37.21 501 LYS A CA 1
ATOM 2218 C C . LYS A 1 298 ? 11.203 19.864 -22.242 1.00 35.20 501 LYS A C 1
ATOM 2219 O O . LYS A 1 298 ? 10.309 19.374 -22.924 1.00 37.97 501 LYS A O 1
ATOM 2225 N N . THR A 1 299 ? 10.961 20.387 -21.046 1.00 33.95 502 THR A N 1
ATOM 2226 C CA . THR A 1 299 ? 9.581 20.364 -20.486 1.00 33.90 502 THR A CA 1
ATOM 2227 C C . THR A 1 299 ? 9.093 21.727 -20.087 1.00 32.47 502 THR A C 1
ATOM 2228 O O . THR A 1 299 ? 9.854 22.665 -19.990 1.00 35.40 502 THR A O 1
ATOM 2232 N N . GLN A 1 300 ? 7.809 21.833 -19.827 1.00 33.21 503 GLN A N 1
ATOM 2233 C CA . GLN A 1 300 ? 7.253 23.083 -19.380 1.00 32.29 503 GLN A CA 1
ATOM 2234 C C . GLN A 1 300 ? 6.025 22.753 -18.572 1.00 31.94 503 GLN A C 1
ATOM 2235 O O . GLN A 1 300 ? 5.232 21.927 -19.007 1.00 32.69 503 GLN A O 1
ATOM 2241 N N . VAL A 1 301 ? 5.880 23.366 -17.403 1.00 29.68 504 VAL A N 1
ATOM 2242 C CA . VAL A 1 301 ? 4.666 23.193 -16.601 1.00 26.90 504 VAL A CA 1
ATOM 2243 C C . VAL A 1 301 ? 3.981 24.540 -16.512 1.00 29.05 504 VAL A C 1
ATOM 2244 O O . VAL A 1 301 ? 4.645 25.571 -16.457 1.00 29.64 504 VAL A O 1
ATOM 2248 N N . ILE A 1 302 ? 2.660 24.563 -16.517 1.00 28.01 505 ILE A N 1
ATOM 2249 C CA . ILE A 1 302 ? 1.980 25.814 -16.552 1.00 27.44 505 ILE A CA 1
ATOM 2250 C C . ILE A 1 302 ? 0.894 25.753 -15.516 1.00 29.58 505 ILE A C 1
ATOM 2251 O O . ILE A 1 302 ? 0.221 24.743 -15.397 1.00 31.97 505 ILE A O 1
ATOM 2256 N N . GLN A 1 303 ? 0.711 26.817 -14.747 1.00 29.15 506 GLN A N 1
ATOM 2257 C CA . GLN A 1 303 ? -0.414 26.839 -13.857 1.00 29.48 506 GLN A CA 1
ATOM 2258 C C . GLN A 1 303 ? -1.209 28.072 -14.196 1.00 31.55 506 GLN A C 1
ATOM 2259 O O . GLN A 1 303 ? -0.621 29.139 -14.416 1.00 29.84 506 GLN A O 1
ATOM 2265 N N . GLU A 1 304 ? -2.537 27.925 -14.242 1.00 32.48 507 GLU A N 1
ATOM 2266 C CA . GLU A 1 304 ? -3.423 29.051 -14.464 1.00 35.17 507 GLU A CA 1
ATOM 2267 C C . GLU A 1 304 ? -4.526 29.023 -13.435 1.00 34.47 507 GLU A C 1
ATOM 2268 O O . GLU A 1 304 ? -4.952 27.953 -13.004 1.00 36.14 507 GLU A O 1
ATOM 2274 N N . ASN A 1 305 ? -4.995 30.198 -13.039 1.00 35.01 508 ASN A N 1
ATOM 2275 C CA . ASN A 1 305 ? -6.120 30.300 -12.099 1.00 33.84 508 ASN A CA 1
ATOM 2276 C C . ASN A 1 305 ? -6.747 31.682 -12.115 1.00 33.43 508 ASN A C 1
ATOM 2277 O O . ASN A 1 305 ? -6.309 32.581 -12.854 1.00 31.49 508 ASN A O 1
ATOM 2282 N N . VAL A 1 306 ? -7.783 31.850 -11.313 1.00 32.65 509 VAL A N 1
ATOM 2283 C CA . VAL A 1 306 ? -8.325 33.167 -11.084 1.00 35.06 509 VAL A CA 1
ATOM 2284 C C . VAL A 1 306 ? -8.419 33.439 -9.608 1.00 36.91 509 VAL A C 1
ATOM 2285 O O . VAL A 1 306 ? -8.165 32.567 -8.798 1.00 37.07 509 VAL A O 1
ATOM 2289 N N . ASP A 1 307 ? -8.804 34.655 -9.258 1.00 40.98 510 ASP A N 1
ATOM 2290 C CA . ASP A 1 307 ? -9.091 35.006 -7.853 1.00 44.27 510 ASP A CA 1
ATOM 2291 C C . ASP A 1 307 ? -10.254 34.159 -7.300 1.00 44.67 510 ASP A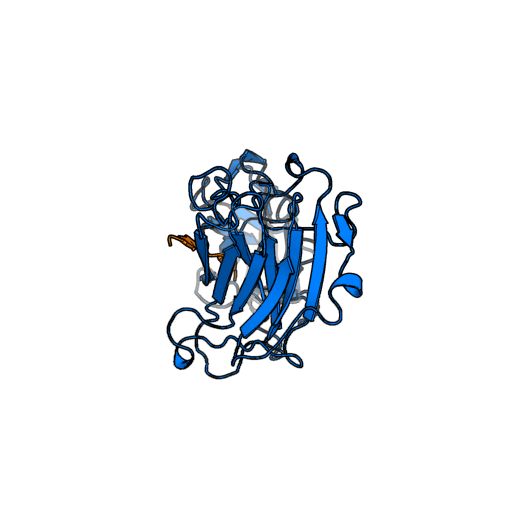 C 1
ATOM 2292 O O . ASP A 1 307 ? -11.332 34.170 -7.861 1.00 44.04 510 ASP A O 1
ATOM 2297 N N . PRO A 1 308 ? -10.074 33.499 -6.154 1.00 46.69 511 PRO A N 1
ATOM 2298 C CA . PRO A 1 308 ? -11.125 32.598 -5.701 1.00 48.88 511 PRO A CA 1
ATOM 2299 C C . PRO A 1 308 ? -12.406 33.363 -5.269 1.00 52.38 511 PRO A C 1
ATOM 2300 O O . PRO A 1 308 ? -13.516 32.756 -5.204 1.00 54.16 511 PRO A O 1
ATOM 2304 N N . VAL A 1 309 ? -12.271 34.676 -5.024 1.00 53.15 512 VAL A N 1
ATOM 2305 C CA . VAL A 1 309 ? -13.408 35.508 -4.593 1.00 55.32 512 VAL A CA 1
ATOM 2306 C C . VAL A 1 309 ? -14.161 36.196 -5.735 1.00 55.76 512 VAL A C 1
ATOM 2307 O O . VAL A 1 309 ? -15.362 36.099 -5.790 1.00 58.46 512 VAL A O 1
ATOM 2311 N N . THR A 1 310 ? -13.458 36.892 -6.628 1.00 57.38 513 THR A N 1
ATOM 2312 C CA . THR A 1 310 ? -14.085 37.678 -7.697 1.00 56.50 513 THR A CA 1
ATOM 2313 C C . THR A 1 310 ? -14.229 36.898 -9.031 1.00 57.94 513 THR A C 1
ATOM 2314 O O . THR A 1 310 ? -14.801 37.400 -9.984 1.00 57.64 513 THR A O 1
ATOM 2318 N N . ASN A 1 311 ? -13.697 35.675 -9.097 1.00 58.70 514 ASN A N 1
ATOM 2319 C CA . ASN A 1 311 ? -13.572 34.891 -10.354 1.00 58.04 514 ASN A CA 1
ATOM 2320 C C . ASN A 1 311 ? -13.021 35.661 -11.554 1.00 56.73 514 ASN A C 1
ATOM 2321 O O . ASN A 1 311 ? -13.158 35.240 -12.701 1.00 58.17 514 ASN A O 1
ATOM 2326 N N . ARG A 1 312 ? -12.376 36.782 -11.243 1.00 54.17 515 ARG A N 1
ATOM 2327 C CA . ARG A 1 312 ? -11.662 37.621 -12.177 1.00 51.89 515 ARG A CA 1
ATOM 2328 C C . ARG A 1 312 ? -10.139 37.555 -11.884 1.00 51.56 515 ARG A C 1
ATOM 2329 O O . ARG A 1 312 ? -9.646 36.618 -11.191 1.00 50.35 515 ARG A O 1
ATOM 2331 N N . ASP A 1 313 ? -9.391 38.524 -12.418 1.00 49.53 516 ASP A N 1
ATOM 2332 C CA . ASP A 1 313 ? -7.950 38.591 -12.217 1.00 48.44 516 ASP A CA 1
ATOM 2333 C C . ASP A 1 313 ? -7.223 37.339 -12.678 1.00 47.83 516 ASP A C 1
ATOM 2334 O O . ASP A 1 313 ? -6.271 36.856 -12.038 1.00 46.39 516 ASP A O 1
ATOM 2339 N N . TYR A 1 314 ? -7.701 36.793 -13.781 1.00 44.86 517 TYR A N 1
ATOM 2340 C CA . TYR A 1 314 ? -7.067 35.655 -14.428 1.00 42.55 517 TYR A CA 1
ATOM 2341 C C . TYR A 1 314 ? -5.522 35.788 -14.401 1.00 39.34 517 TYR A C 1
ATOM 2342 O O . TYR A 1 314 ? -5.002 36.861 -14.558 1.00 39.52 517 TYR A O 1
ATOM 2351 N N . SER A 1 315 ? -4.805 34.687 -14.225 1.00 37.17 518 SER A N 1
ATOM 2352 C CA . SER A 1 315 ? -3.356 34.691 -14.131 1.00 33.52 518 SER A CA 1
ATOM 2353 C C . SER A 1 315 ? -2.823 33.364 -14.663 1.00 32.79 518 SER A C 1
ATOM 2354 O O . SER A 1 315 ? -3.492 32.336 -14.580 1.00 33.49 518 SER A O 1
ATOM 2357 N N . ILE A 1 316 ? -1.609 33.381 -15.184 1.00 30.68 519 ILE A N 1
ATOM 2358 C CA . ILE A 1 316 ? -0.977 32.210 -15.788 1.00 31.45 519 ILE A CA 1
ATOM 2359 C C . ILE A 1 316 ? 0.565 32.328 -15.726 1.00 30.93 519 ILE A C 1
ATOM 2360 O O . ILE A 1 316 ? 1.096 33.367 -16.092 1.00 30.39 519 ILE A O 1
ATOM 2365 N N . PHE A 1 317 ? 1.245 31.263 -15.267 1.00 29.26 520 PHE A N 1
ATOM 2366 C CA . PHE A 1 317 ? 2.692 31.211 -15.089 1.00 29.35 520 PHE A CA 1
ATOM 2367 C C . PHE A 1 317 ? 3.252 29.918 -15.690 1.00 30.41 520 PHE A C 1
ATOM 2368 O O . PHE A 1 317 ? 2.696 28.835 -15.464 1.00 33.62 520 PHE A O 1
ATOM 2376 N N . GLY A 1 318 ? 4.348 30.015 -16.445 1.00 31.46 521 GLY A N 1
ATOM 2377 C CA . GLY A 1 318 ? 5.056 28.856 -17.046 1.00 29.84 521 GLY A CA 1
ATOM 2378 C C . GLY A 1 318 ? 6.455 28.623 -16.497 1.00 30.95 521 GLY A C 1
ATOM 2379 O O . GLY A 1 318 ? 7.113 29.530 -15.993 1.00 33.58 521 GLY A O 1
ATOM 2380 N N . TRP A 1 319 ? 6.927 27.393 -16.552 1.00 31.91 522 TRP A N 1
ATOM 2381 C CA . TRP A 1 319 ? 8.267 27.086 -16.060 1.00 31.80 522 TRP A CA 1
ATOM 2382 C C . TRP A 1 319 ? 8.910 26.032 -16.948 1.00 31.68 522 TRP A C 1
ATOM 2383 O O . TRP A 1 319 ? 8.320 24.949 -17.140 1.00 33.87 522 TRP A O 1
ATOM 2394 N N . ASN A 1 320 ? 10.096 26.344 -17.477 1.00 31.05 523 ASN A N 1
ATOM 2395 C CA . ASN A 1 320 ? 10.852 25.466 -18.388 1.00 31.28 523 ASN A CA 1
ATOM 2396 C C . ASN A 1 320 ? 11.955 24.666 -17.697 1.00 31.57 523 ASN A C 1
ATOM 2397 O O . ASN A 1 320 ? 12.652 25.198 -16.849 1.00 32.54 523 ASN A O 1
ATOM 2402 N N . ASN A 1 321 ? 12.097 23.395 -18.057 1.00 31.03 524 ASN A N 1
ATOM 2403 C CA . ASN A 1 321 ? 13.201 22.569 -17.608 1.00 30.91 524 ASN A CA 1
ATOM 2404 C C . ASN A 1 321 ? 13.942 21.989 -18.808 1.00 32.35 524 ASN A C 1
ATOM 2405 O O . ASN A 1 321 ? 13.349 21.732 -19.862 1.00 28.36 524 ASN A O 1
ATOM 2410 N N . GLU A 1 322 ? 15.234 21.749 -18.613 1.00 35.34 525 GLU A N 1
ATOM 2411 C CA . GLU A 1 322 ? 16.089 21.050 -19.556 1.00 38.66 525 GLU A CA 1
ATOM 2412 C C . GLU A 1 322 ? 17.340 20.717 -18.775 1.00 39.93 525 GLU A C 1
ATOM 2413 O O . GLU A 1 322 ? 17.687 21.457 -17.844 1.00 40.45 525 GLU A O 1
ATOM 2419 N N . ASN A 1 323 ? 18.022 19.615 -19.078 1.00 40.13 526 ASN A N 1
ATOM 2420 C CA . ASN A 1 323 ? 19.300 19.348 -18.345 1.00 41.27 526 ASN A CA 1
ATOM 2421 C C . ASN A 1 323 ? 20.525 19.273 -19.256 1.00 41.50 526 ASN A C 1
ATOM 2422 O O . ASN A 1 323 ? 20.360 19.107 -20.460 1.00 40.40 526 ASN A O 1
ATOM 2427 N N . VAL A 1 324 ? 21.732 19.372 -18.682 1.00 43.32 527 VAL A N 1
ATOM 2428 C CA . VAL A 1 324 ? 22.999 19.233 -19.429 1.00 46.04 527 VAL A CA 1
ATOM 2429 C C . VAL A 1 324 ? 23.804 17.999 -18.944 1.00 48.20 527 VAL A C 1
ATOM 2430 O O . VAL A 1 324 ? 23.609 17.543 -17.811 1.00 49.98 527 VAL A O 1
ATOM 2432 N N . VAL A 1 325 ? 24.660 17.423 -19.803 1.00 51.19 528 VAL A N 1
ATOM 2433 C CA . VAL A 1 325 ? 25.582 16.312 -19.415 1.00 55.48 528 VAL A CA 1
ATOM 2434 C C . VAL A 1 325 ? 27.078 16.758 -19.393 1.00 57.34 528 VAL A C 1
ATOM 2435 O O . VAL A 1 325 ? 27.524 17.418 -20.333 1.00 58.90 528 VAL A O 1
ATOM 2437 N N . ARG A 1 326 ? 27.823 16.434 -18.320 1.00 59.94 529 ARG A N 1
ATOM 2438 C CA . ARG A 1 326 ? 29.272 16.732 -18.219 1.00 61.25 529 ARG A CA 1
ATOM 2439 C C . ARG A 1 326 ? 30.146 15.473 -18.299 1.00 62.35 529 ARG A C 1
ATOM 2440 O O . ARG A 1 326 ? 29.674 14.372 -17.998 1.00 60.68 529 ARG A O 1
ATOM 2448 N N . TYR A 1 327 ? 31.419 15.644 -18.688 1.00 64.27 530 TYR A N 1
ATOM 2449 C CA . TYR A 1 327 ? 32.353 14.514 -18.864 1.00 66.78 530 TYR A CA 1
ATOM 2450 C C . TYR A 1 327 ? 33.652 14.682 -18.077 1.00 68.40 530 TYR A C 1
ATOM 2451 O O . TYR A 1 327 ? 34.112 15.819 -17.838 1.00 68.73 530 TYR A O 1
ATOM 2460 N N . GLY A 1 328 ? 34.251 13.541 -17.700 1.00 70.35 531 GLY A N 1
ATOM 2461 C CA . GLY A 1 328 ? 35.595 13.510 -17.079 1.00 70.90 531 GLY A CA 1
ATOM 2462 C C . GLY A 1 328 ? 36.685 12.927 -17.983 1.00 70.52 531 GLY A C 1
ATOM 2463 O O . GLY A 1 328 ? 37.843 13.377 -17.960 1.00 71.22 531 GLY A O 1
ATOM 2464 N N . SER B 2 5 ? 0.274 36.410 -17.280 1.00 64.13 477 SER B N 1
ATOM 2465 C CA . SER B 2 5 ? 1.293 35.882 -18.261 1.00 65.36 477 SER B CA 1
ATOM 2466 C C . SER B 2 5 ? 2.718 36.301 -17.836 1.00 67.47 477 SER B C 1
ATOM 2467 O O . SER B 2 5 ? 2.967 37.510 -17.649 1.00 69.76 477 SER B O 1
ATOM 2468 N N . SER B 2 6 ? 3.630 35.314 -17.689 1.00 65.38 478 SER B N 1
ATOM 2469 C CA . SER B 2 6 ? 5.056 35.471 -17.229 1.00 61.69 478 SER B CA 1
ATOM 2470 C C . SER B 2 6 ? 5.636 34.024 -17.099 1.00 58.82 478 SER B C 1
ATOM 2471 O O . SER B 2 6 ? 4.919 33.047 -17.352 1.00 56.43 478 SER B O 1
ATOM 2474 N N . GLY B 2 7 ? 6.913 33.877 -16.724 1.00 55.07 479 GLY B N 1
ATOM 2475 C CA . GLY B 2 7 ? 7.496 32.567 -16.469 1.00 50.63 479 GLY B CA 1
ATOM 2476 C C . GLY B 2 7 ? 8.970 32.591 -16.137 1.00 49.34 479 GLY B C 1
ATOM 2477 O O . GLY B 2 7 ? 9.624 33.632 -16.201 1.00 49.94 479 GLY B O 1
ATOM 2478 N N . GLY B 2 8 ? 9.510 31.435 -15.770 1.00 47.16 480 GLY B N 1
ATOM 2479 C CA . GLY B 2 8 ? 10.952 31.296 -15.641 1.00 43.11 480 GLY B CA 1
ATOM 2480 C C . GLY B 2 8 ? 11.370 29.889 -15.984 1.00 40.36 480 GLY B C 1
ATOM 2481 O O . GLY B 2 8 ? 10.747 29.242 -16.799 1.00 40.11 480 GLY B O 1
ATOM 2482 N N . GLY B 2 9 ? 12.408 29.398 -15.322 1.00 38.65 481 GLY B N 1
ATOM 2483 C CA . GLY B 2 9 ? 12.871 28.063 -15.567 1.00 36.07 481 GLY B CA 1
ATOM 2484 C C . GLY B 2 9 ? 14.088 27.733 -14.752 1.00 34.81 481 GLY B C 1
ATOM 2485 O O . GLY B 2 9 ? 14.678 28.590 -14.103 1.00 33.02 481 GLY B O 1
ATOM 2486 N N . SER B 2 10 ? 14.447 26.458 -14.763 1.00 33.15 482 SER B N 1
ATOM 2487 C CA . SER B 2 10 ? 15.612 26.007 -14.050 1.00 32.64 482 SER B CA 1
ATOM 2488 C C . SER B 2 10 ? 16.147 24.922 -14.930 1.00 32.60 482 SER B C 1
ATOM 2489 O O . SER B 2 10 ? 15.462 24.495 -15.852 1.00 31.30 482 SER B O 1
ATOM 2492 N N . SER B 2 11 ? 17.373 24.500 -14.656 1.00 31.96 483 SER B N 1
ATOM 2493 C CA . SER B 2 11 ? 17.972 23.468 -15.440 1.00 34.38 483 SER B CA 1
ATOM 2494 C C . SER B 2 11 ? 18.865 22.638 -14.510 1.00 34.47 483 SER B C 1
ATOM 2495 O O . SER B 2 11 ? 19.417 23.168 -13.536 1.00 32.96 483 SER B O 1
ATOM 2498 N N . GLY B 2 12 ? 19.004 21.348 -14.804 1.00 33.75 484 GLY B N 1
ATOM 2499 C CA . GLY B 2 12 ? 19.862 20.500 -14.000 1.00 34.30 484 GLY B CA 1
ATOM 2500 C C . GLY B 2 12 ? 21.007 19.996 -14.835 1.00 33.25 484 GLY B C 1
ATOM 2501 O O . GLY B 2 12 ? 21.201 20.411 -15.975 1.00 34.74 484 GLY B O 1
ATOM 2502 N N . GLY B 2 13 ? 21.779 19.092 -14.259 1.00 35.04 485 GLY B N 1
ATOM 2503 C CA . GLY B 2 13 ? 22.878 18.464 -14.971 1.00 32.37 485 GLY B CA 1
ATOM 2504 C C . GLY B 2 13 ? 23.424 17.264 -14.223 1.00 34.33 485 GLY B C 1
ATOM 2505 O O . GLY B 2 13 ? 23.230 17.128 -12.969 1.00 32.50 485 GLY B O 1
ATOM 2506 N N . GLY B 2 14 ? 24.097 16.393 -14.987 1.00 33.87 486 GLY B N 1
ATOM 2507 C CA . GLY B 2 14 ? 24.695 15.160 -14.457 1.00 35.89 486 GLY B CA 1
ATOM 2508 C C . GLY B 2 14 ? 25.742 14.632 -15.423 1.00 38.38 486 GLY B C 1
ATOM 2509 O O . GLY B 2 14 ? 26.083 15.301 -16.409 1.00 36.65 486 GLY B O 1
ATOM 2510 N N . HIS B 2 15 ? 26.246 13.435 -15.146 1.00 39.41 487 HIS B N 1
ATOM 2511 C CA . HIS B 2 15 ? 27.323 12.845 -15.918 1.00 43.53 487 HIS B CA 1
ATOM 2512 C C . HIS B 2 15 ? 26.887 11.573 -16.681 1.00 40.89 487 HIS B C 1
ATOM 2513 O O . HIS B 2 15 ? 26.424 10.629 -16.037 1.00 40.98 487 HIS B O 1
#

Secondary structure (DSSP, 8-state):
--B-GGGEEEEEEEES-SEE-TTBT--EEEEEEEEESS---TT-EEEEE--TTEESSBTB--GGGTTEEEEEEEEETTSSEEEEEEEETTTTEEEEEE-GGGGG-SS-EEEEEEEEEE-TTTS-SSEEEE--EEESS-EE--EEEE-PPPS--B-SSTT--BEEEEEEEE--SSSS-EEEEEEEESTT---EEEEEEEEESSSS-GGG--EE-STTT-EEEEEEES-GGG--SS----TT-TTEEE-GGGGTTSEEEEETTEEEEEEEEE-S-EEEEEEEEE-SS----EEEEEEEEE-TTTS-S-EEEEEEEEEEE---/--EEE-BEEE-

CATH classification: 2.60.40.1280 (+1 more: 2.60.40.1290)

Sequence (331 aa):
GTNVNDKVTASNFKLEKTTFDPNQSGNTFMAANFTVTDKVKSGDYFTAKLPDSLTGNGDVDYSNSNNTMPIADIKSTNGDVVAKATYDILTKTYTFVFTDYVNNKENINGQFSLPLFTDRAKAPKSGTYDANINIADEMFNNKITYNYSSPIAGIDKPNGANISSQIIGVDTASGQNTYKQTVFVNPKQRVLGNTWVYIKGYQDKIEESSGKVSATDTKLRIFEVNDTSKLSESYYADPNDSNLKEVTDQFKNRIYYEHPNVASIKFGDITKTYVVLVEGHYDNTGKNLKTQVIQENVDPVTNRDYSIFGWNNENVVRYGSSGGGSSGGGH

Organism: Staphylococcus aureus (strain N315) (NCBI:txid158879)

Solvent-accessible surface area: 14598 Å² total; per-residue (Å²): 90,64,73,8,9,118,66,5,63,5,54,80,43,57,32,111,81,54,71,14,33,4,0,90,19,17,7,0,48,0,39,2,66,1,54,7,87,82,74,16,55,42,26,16,66,0,26,0,92,0,23,94,2,0,18,0,14,18,2,11,51,13,68,54,32,137,66,40,2,83,17,64,68,7,96,4,106,100,41,86,47,2,0,129,10,55,0,45,46,151,66,12,26,1,36,0,54,5,29,102,29,10,89,123,68,147,87,8,64,2,73,9,44,4,2,0,6,4,10,24,40,112,0,41,93,51,30,83,56,83,0,44,0,34,0,6,108,78,112,26,109,32,125,0,34,0,83,14,35,58,6,92,18,21,22,137,113,122,19,0,0,0,0,0,0,0,0,48,5,16,1,87,54,44,57,106,17,34,5,39,2,1,0,3,0,0,6,82,92,28,83,0,1,78,0,57,0,45,0,28,0,29,20,119,142,91,85,73,7,1,5,86,4,34,73,132,30,7,154,17,92,0,1,57,7,123,48,34,90,142,25,11,27,0,1,80,16,49,43,127,55,118,8,15,126,79,5,33,127,114,7,175,81,75,36,89,72,81,109,90,22,9,0,6,0,74,4,10,113,8,84,20,0,22,0,0,30,2,105,1,62,31,32,136,94,72,96,90,18,53,0,20,0,31,0,42,3,24,21,43,131,92,112,55,81,126,7,51,9,16,16,50,0,64,41,42,60,78,175,51,81,75,47,35,23,6,26,0,7,0,33

Foldseek 3Di:
DEADLVQKDKDPWDKQDQEDAVQVVDWIKIKIKMWGNFQDAQFYKYKKFWDLFKAQQWAAACVLVVQKDFADFWAWPVGHGQFGWIAHNVRRMIITTGHRVRVPDHRTMTMDMGMMGTPCVRCQAFAKDWTWMATSNDTDTDIHGYDYDAQFDFDPDLAAFHKEKEWGYFHPDNPQAKTKMKMKGPLVLHWFFFKKKKKAQADDDPVQAQGFDDPVFKDKWKWFFQDSVPGGSSRDDDPVPPRTDTDRVVQVVQWDPPDGRMIMGGPGTGRTMMMMMMMGGGHDPPHWRKIKMKMWTAHNPPSHPTHMDMYIYTHDDDHD/DDDDDDDDDDD

B-factor: mean 38.21, std 9.59, range [17.67, 77.25]

InterPro domains:
  IPR005877 YSIRK Gram-positive signal peptide [PF04650] (10-35)
  IPR005877 YSIRK Gram-positive signal peptide [TIGR01168] (1-47)
  IPR008966 Adhesion domain superfamily [SSF49401] (212-359)
  IPR008966 Adhesion domain superfamily [SSF49401] (365-559)
  IPR011252 Fibrogen-binding domain 1 [G3DSA:2.60.40.1280] (212-360)
  IPR011266 Fibrinogen-binding domain 2 [PF10425] (374-524)
  IPR019931 LPXTG cell wall anchor motif [PF00746] (831-872)
  IPR019931 LPXTG cell wall anchor motif [PS50847] (838-876)
  IPR041171 SDR-like Ig domain [PF17961] (233-338)
  IPR050972 Serine-aspartate repeat-containing protein-like [PTHR34403] (673-853)

Radius of gyration: 22.69 Å; Cα contacts (8 Å, |Δi|>4): 965; chains: 2; bounding box: 71×48×39 Å

Nearest PDB structures (foldseek):
  3at0-assembly1_A  TM=1.001E+00  e=7.198E-74  Staphylococcus aureus subsp. aureus N315
  3au0-assembly1_A-2  TM=9.808E-01  e=1.438E-72  Staphylococcus aureus subsp. aureus N315
  4f24-assembly1_A  TM=9.803E-01  e=4.524E-68  Staphylococcus aureus subsp. aureus MRSA252
  5wtb-assembly3_B  TM=8.569E-01  e=5.856E-34  Staphylococcus aureus subsp. aureus Mu50
  4mbo-assembly1_A  TM=7.836E-01  e=8.475E-24  Streptococcus agalactiae NEM316